Protein AF-A0A2T6VIH4-F1 (afdb_monomer)

Foldseek 3Di:
DAQFLLVLLLCLLLLVLVLLLCLQQVFQPLVLPLVLLVPAPQNQLLLLVVLCVVLVVLVVVLVVCLVPVLVVLCVSQVQDDPVSSVLSSVLSSLLSVLSSLSNLLRSLCSLVVNVVRNVLVVCLVVLLVVLLVVLLVVCVVPDSSVSSVSNSVSNVVSSVVSNVSSVVVCVVVCVVVSNVVSVCQCVDPDPVSNVVSVVSSVVSVVSSVVRRPVRSVVVCPVSVVVSVVSNVQSNDDTSSSVLLVLLVVVLVVLLCVQLVVLLVVCQVVLVVCLVVVVVVSNVVSLVVSLVVLQVSLVVCLVVCLVCLLVVLCVPRPDDNHHSVSSVSSSVSNNVSSVVSSVVSVVSSVVSVVVSVVD

InterPro domains:
  IPR004268 Peptidoglycan biosynthesis protein MurJ [PF03023] (1-357)
  IPR004268 Peptidoglycan biosynthesis protein MurJ [PR01806] (2-21)
  IPR004268 Peptidoglycan biosynthesis protein MurJ [PR01806] (21-37)
  IPR004268 Peptidoglycan biosynthesis protein MurJ [PR01806] (94-118)
  IPR004268 Peptidoglycan biosynthesis protein MurJ [PR01806] (118-139)
  IPR004268 Peptidoglycan biosynthesis protein MurJ [PR01806] (238-264)
  IPR004268 Peptidoglycan biosynthesis protein MurJ [PR01806] (336-355)
  IPR004268 Peptidoglycan biosynthesis protein MurJ [TIGR01695] (1-356)
  IPR004268 Peptidoglycan biosynthesis protein MurJ [cd13123] (1-355)

Secondary structure (DSSP, 8-state):
--SSHHHHHHHHHHHHHHHHHIIIIISHHHHHHHHHHHH-TTHHHHHHHHHHHHHHHHHHHHHHHHH-HHHHHHHH-TTS-HHHHHHHHHHHHHHHHHHHHHHHHHHHHHHHHTTT--HHHHHHHHHHHHHHHHHHHHTTTS-HHHHHHHHHHHHHHHHHHHHHHHHHHHHHTTHHHHHHHHHHTT--S-HHHHHHHHHHHHHHHHHHHHHHHHHHHHHHHHHHHHHHHHHHHTTSSTTHHHHHHHHHHHHHHHIIIIIIHHHHHHHHHHHHHHHTT-HHHHHHHHHHHHHHHHHHHHHHHHHHHHTHHHHHHHHH-STTS-HHHHHHHHHHHHHHHHTHHHHHHHHHHHHHHHHH--

Sequence (358 aa):
LGAGVYSDIFFVAFKLPNLFRRIFAEGSFSQSFLPSFIRSSIKGSFASLVGLIFCGVLFMWCLLVALNPLWLTKLLAYGFDEETLKLCAPIVAINFWYLLLVFITTFLGALLQYKHSFFASAYSASLLNLCMILVLLISKEKTHLEALYYLSYGVLLGGVAQILLHFYPLVKLGLLNLLFKGLLGFKTRNANKKEYRLNRVKRDLKGFFKQFFPSVLGNSSAQIASFLDTTIASFLASGSVSYLYYANRVFQLPLALFAIAISTALFPSIAIAIKNNQQDLILQRLQKAWFFLVGVLLLCSIGGIMLSKEITELLFERGQFSPKDTLITSQVFSLYLLGLLPFGLTKLFSLWLYAKLE

Organism: Helicobacter pylori (NCBI:txid210)

pLDDT: mean 90.12, std 7.62, range [42.38, 97.94]

Radius of gyration: 23.11 Å; Cα contacts (8 Å, |Δi|>4): 403; chains: 1; bounding box: 71×32×63 Å

Nearest PDB structures (foldseek):
  7waw-assembly1_A  TM=8.481E-01  e=3.383E-12  Candidatus Arsenophonus nilaparvatae
  6cc4-assembly1_A  TM=8.733E-01  e=1.127E-11  Escherichia coli
  7wag-assembly1_A  TM=7.952E-01  e=1.101E-10  Escherichia coli K-12
  6nc6-assembly2_B  TM=8.719E-01  e=1.390E-09  Thermosipho africanus TCF52B
  6hfb-assembly3_C  TM=5.334E-01  e=7.145E-02  Pyrococcus furiosus DSM 3638

Solvent-accessible surface area (backbone atoms only — not comparable to full-atom values): 17972 Å² total; per-residue (Å²): 111,48,54,22,66,66,31,28,39,48,53,59,28,45,42,60,32,51,48,50,37,45,44,41,60,76,38,26,44,46,68,28,45,48,65,40,48,71,69,35,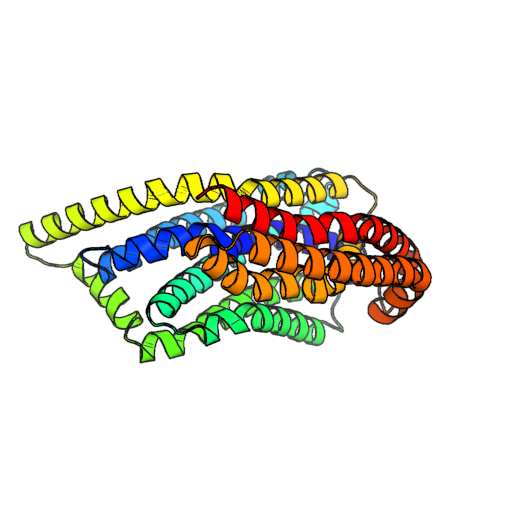94,51,44,26,41,42,52,36,47,53,51,47,52,52,50,50,54,43,47,53,50,36,50,54,33,58,77,49,24,53,68,57,38,46,70,58,36,62,45,50,53,75,68,58,46,63,65,29,13,64,49,30,31,54,26,42,49,30,40,47,33,43,48,52,36,32,53,53,34,43,59,31,47,77,70,75,46,54,67,50,60,69,49,33,64,59,46,27,52,49,32,30,51,54,32,43,64,73,28,66,91,48,55,68,68,54,30,48,51,37,36,39,52,13,45,41,52,10,29,51,51,33,39,56,54,43,45,60,61,32,55,78,68,48,49,50,59,36,33,53,52,17,56,55,56,68,70,53,88,52,61,70,64,34,51,53,50,50,57,51,39,52,50,46,48,54,54,29,50,67,45,28,54,59,37,40,58,71,62,36,57,69,51,52,51,59,48,50,55,48,34,59,35,32,62,47,66,85,21,44,52,29,32,54,49,56,23,51,58,60,58,44,49,62,42,47,66,47,33,48,45,50,41,61,68,44,44,65,62,44,55,53,29,50,78,67,70,36,63,68,61,42,52,54,51,51,50,53,50,47,56,52,48,52,55,52,38,49,50,50,27,53,53,45,44,78,39,17,51,61,54,34,36,76,74,52,56,51,90,64,20,42,76,66,54,28,57,54,22,14,52,52,29,33,58,52,34,69,48,44,46,65,59,32,47,51,51,53,52,50,56,53,51,63,60,68,78,113

Mean predicted aligned error: 6.01 Å

Structure (mmCIF, N/CA/C/O backbone):
data_AF-A0A2T6VIH4-F1
#
_entry.id   AF-A0A2T6VIH4-F1
#
loop_
_atom_site.group_PDB
_atom_site.id
_atom_site.type_symbol
_atom_site.label_atom_id
_atom_site.label_alt_id
_atom_site.label_comp_id
_atom_site.label_asym_id
_atom_site.label_entity_id
_atom_site.label_seq_id
_atom_site.pdbx_PDB_ins_code
_atom_site.Cartn_x
_atom_site.Cartn_y
_atom_site.Cartn_z
_atom_site.occupancy
_atom_site.B_iso_or_equiv
_atom_site.auth_seq_id
_atom_site.auth_comp_id
_atom_site.auth_asym_id
_atom_site.auth_atom_id
_atom_site.pdbx_PDB_model_num
ATOM 1 N N . LEU A 1 1 ? 7.576 -7.083 -18.431 1.00 79.06 1 LEU A N 1
ATOM 2 C CA . LEU A 1 1 ? 7.616 -5.605 -18.345 1.00 79.06 1 LEU A CA 1
ATOM 3 C C . LEU A 1 1 ? 9.042 -5.086 -18.157 1.00 79.06 1 LEU A C 1
ATOM 5 O O . LEU A 1 1 ? 9.342 -4.078 -18.770 1.00 79.06 1 LEU A O 1
ATOM 9 N N . GLY A 1 2 ? 9.921 -5.783 -17.419 1.00 83.81 2 GLY A N 1
ATOM 10 C CA . GLY A 1 2 ? 11.347 -5.425 -17.351 1.00 83.81 2 GLY A CA 1
ATOM 11 C C . GLY A 1 2 ? 11.597 -4.162 -16.527 1.00 83.81 2 GLY A C 1
ATOM 12 O O . GLY A 1 2 ? 10.838 -3.889 -15.591 1.00 83.81 2 GLY A O 1
ATOM 13 N N . ALA A 1 3 ? 12.645 -3.422 -16.882 1.00 83.00 3 ALA A N 1
ATOM 14 C CA . ALA A 1 3 ? 12.898 -2.068 -16.406 1.00 83.00 3 ALA A CA 1
ATOM 15 C C . ALA A 1 3 ? 12.883 -1.105 -17.603 1.00 83.00 3 ALA A C 1
ATOM 17 O O . ALA A 1 3 ? 13.822 -1.042 -18.385 1.00 83.00 3 ALA A O 1
ATOM 18 N N . GLY A 1 4 ? 11.780 -0.383 -17.778 1.00 86.88 4 GLY A N 1
ATOM 19 C CA . GLY A 1 4 ? 11.610 0.567 -18.873 1.00 86.88 4 GLY A CA 1
ATOM 20 C C . GLY A 1 4 ? 10.306 1.349 -18.756 1.00 86.88 4 GLY A C 1
ATOM 21 O O . GLY A 1 4 ? 9.638 1.318 -17.723 1.00 86.88 4 GLY A O 1
ATOM 22 N N . VAL A 1 5 ? 9.909 2.024 -19.837 1.00 89.94 5 VAL A N 1
ATOM 23 C CA . VAL A 1 5 ? 8.761 2.952 -19.848 1.00 89.94 5 VAL A CA 1
ATOM 24 C C . VAL A 1 5 ? 7.477 2.313 -19.297 1.00 89.94 5 VAL A C 1
ATOM 26 O O . VAL A 1 5 ? 6.815 2.894 -18.442 1.00 89.94 5 VAL A O 1
ATOM 29 N N . TYR A 1 6 ? 7.129 1.090 -19.712 1.00 92.81 6 TYR A N 1
ATOM 30 C CA . TYR A 1 6 ? 5.889 0.437 -19.267 1.00 92.81 6 TYR A CA 1
ATOM 31 C C . TYR A 1 6 ? 5.886 0.075 -17.773 1.00 92.81 6 TYR A C 1
ATOM 33 O O . TYR A 1 6 ? 4.846 0.179 -17.120 1.00 92.81 6 TYR A O 1
ATOM 41 N N . SER A 1 7 ? 7.022 -0.356 -17.212 1.00 90.44 7 SER A N 1
ATOM 42 C CA . SER A 1 7 ? 7.119 -0.642 -15.775 1.00 90.44 7 SER A CA 1
ATOM 43 C C . SER A 1 7 ? 7.151 0.644 -14.951 1.00 90.44 7 SER A C 1
ATOM 45 O O . SER A 1 7 ? 6.492 0.700 -13.915 1.00 90.44 7 SER A O 1
ATOM 47 N N . ASP A 1 8 ? 7.812 1.697 -15.440 1.00 89.56 8 ASP A N 1
ATOM 48 C CA . ASP A 1 8 ? 7.775 3.027 -14.823 1.00 89.56 8 ASP A CA 1
ATOM 49 C C . ASP A 1 8 ? 6.340 3.565 -14.761 1.00 89.56 8 ASP A C 1
ATOM 51 O O . ASP A 1 8 ? 5.881 3.962 -13.688 1.00 89.56 8 ASP A O 1
ATOM 55 N N . ILE A 1 9 ? 5.598 3.490 -15.877 1.00 94.06 9 ILE A N 1
ATOM 56 C CA . ILE A 1 9 ? 4.174 3.848 -15.941 1.00 94.06 9 ILE A CA 1
ATOM 57 C C . ILE A 1 9 ? 3.377 3.081 -14.882 1.00 94.06 9 ILE A C 1
ATOM 59 O O . ILE A 1 9 ? 2.611 3.686 -14.129 1.00 94.06 9 ILE A O 1
ATOM 63 N N . PHE A 1 10 ? 3.559 1.759 -14.789 1.00 94.50 10 PHE A N 1
ATOM 64 C CA . PHE A 1 10 ? 2.847 0.959 -13.795 1.00 94.50 10 PHE A CA 1
ATOM 65 C C . PHE A 1 10 ? 3.170 1.397 -12.364 1.00 94.50 10 PHE A C 1
ATOM 67 O O . PHE A 1 10 ? 2.261 1.595 -11.557 1.00 94.50 10 PHE A O 1
ATOM 74 N N . PHE A 1 11 ? 4.453 1.552 -12.031 1.00 89.81 11 PHE A N 1
ATOM 75 C CA . PHE A 1 11 ? 4.871 1.892 -10.673 1.00 89.81 11 PHE A CA 1
ATOM 76 C C . PHE A 1 11 ? 4.403 3.283 -10.256 1.00 89.81 11 PHE A C 1
ATOM 78 O O . PHE A 1 11 ? 3.969 3.448 -9.115 1.00 89.81 11 PHE A O 1
ATOM 85 N N . VAL A 1 12 ? 4.416 4.250 -11.175 1.00 89.75 12 VAL A N 1
ATOM 86 C CA . VAL A 1 12 ? 3.823 5.577 -10.977 1.00 89.75 12 VAL A CA 1
ATOM 87 C C . VAL A 1 12 ? 2.320 5.463 -10.732 1.00 89.75 12 VAL A C 1
ATOM 89 O O . VAL A 1 12 ? 1.821 5.950 -9.716 1.00 89.75 12 VAL A O 1
ATOM 92 N N . ALA A 1 13 ? 1.591 4.779 -11.616 1.00 92.25 13 ALA A N 1
ATOM 93 C CA . ALA A 1 13 ? 0.140 4.662 -11.521 1.00 92.25 13 ALA A CA 1
ATOM 94 C C . ALA A 1 13 ? -0.319 3.924 -10.256 1.00 92.25 13 ALA A C 1
ATOM 96 O O . ALA A 1 13 ? -1.322 4.287 -9.640 1.00 92.25 13 ALA A O 1
ATOM 97 N N . PHE A 1 14 ? 0.435 2.912 -9.826 1.00 90.38 14 PHE A N 1
ATOM 98 C CA . PHE A 1 14 ? 0.133 2.129 -8.634 1.00 90.38 14 PHE A CA 1
ATOM 99 C C . PHE A 1 14 ? 0.614 2.790 -7.330 1.00 90.38 14 PHE A C 1
ATOM 101 O O . PHE A 1 14 ? 0.179 2.408 -6.237 1.00 90.38 14 PHE A O 1
ATOM 108 N N . LYS A 1 15 ? 1.472 3.818 -7.405 1.00 84.50 15 LYS A N 1
ATOM 109 C CA . LYS A 1 15 ? 2.032 4.497 -6.227 1.00 84.50 15 LYS A CA 1
ATOM 110 C C . LYS A 1 15 ? 0.950 5.105 -5.346 1.00 84.50 15 LYS A C 1
ATOM 112 O O . LYS A 1 15 ? 0.951 4.870 -4.138 1.00 84.50 15 LYS A O 1
ATOM 117 N N . LEU A 1 16 ? 0.040 5.878 -5.938 1.00 83.62 16 LEU A N 1
ATOM 118 C CA . LEU A 1 16 ? -0.979 6.605 -5.187 1.00 83.62 16 LEU A CA 1
ATOM 119 C C . LEU A 1 16 ? -1.981 5.649 -4.509 1.00 83.62 16 LEU A C 1
ATOM 121 O O . LEU A 1 16 ? -2.142 5.752 -3.291 1.00 83.62 16 LEU A O 1
ATOM 125 N N . PRO A 1 17 ? -2.568 4.650 -5.199 1.00 84.12 17 PRO A N 1
ATOM 126 C CA . PRO A 1 17 ? -3.397 3.647 -4.532 1.00 84.12 17 PRO A CA 1
ATOM 127 C C . PRO A 1 17 ? -2.661 2.905 -3.405 1.00 84.12 17 PRO A C 1
ATOM 129 O O . PRO A 1 17 ? -3.233 2.657 -2.343 1.00 84.12 17 PRO A O 1
ATOM 132 N N . ASN A 1 18 ? -1.373 2.592 -3.585 1.00 84.38 18 ASN A N 1
ATOM 133 C CA . ASN A 1 18 ? -0.579 1.932 -2.549 1.00 84.38 18 ASN A CA 1
ATOM 134 C C . ASN A 1 18 ? -0.263 2.857 -1.355 1.00 84.38 18 ASN A C 1
ATOM 136 O O . ASN A 1 18 ? -0.238 2.402 -0.213 1.00 84.38 18 ASN A O 1
ATOM 140 N N . LEU A 1 19 ? -0.073 4.158 -1.583 1.00 83.12 19 LEU A N 1
ATOM 141 C CA . LEU A 1 19 ? 0.053 5.156 -0.519 1.00 83.12 19 LEU A CA 1
ATOM 142 C C . LEU A 1 19 ? -1.225 5.208 0.325 1.00 83.12 19 LEU A C 1
ATOM 144 O O . LEU A 1 19 ? -1.163 5.099 1.551 1.00 83.12 19 LEU A O 1
ATOM 148 N N . PHE A 1 20 ? -2.389 5.280 -0.322 1.00 81.69 20 PHE A N 1
ATOM 149 C CA . PHE A 1 20 ? -3.677 5.257 0.369 1.00 81.69 20 PHE A CA 1
ATOM 150 C C . PHE A 1 20 ? -3.916 3.940 1.108 1.00 81.69 20 PHE A C 1
ATOM 152 O O . PHE A 1 20 ? -4.385 3.969 2.244 1.00 81.69 20 PHE A O 1
ATOM 159 N N . ARG A 1 21 ? -3.522 2.796 0.529 1.00 83.44 21 ARG A N 1
ATOM 160 C CA . ARG A 1 21 ? -3.521 1.506 1.234 1.00 83.44 21 ARG A CA 1
ATOM 161 C C . ARG A 1 21 ? -2.756 1.602 2.548 1.00 83.44 21 ARG A C 1
ATOM 163 O O . ARG A 1 21 ? -3.265 1.142 3.558 1.00 83.44 21 ARG A O 1
ATOM 170 N N . ARG A 1 22 ? -1.565 2.203 2.568 1.00 79.50 22 ARG A N 1
ATOM 171 C CA . ARG A 1 22 ? -0.775 2.338 3.804 1.00 79.50 22 ARG A CA 1
ATOM 172 C C . ARG A 1 22 ? -1.442 3.280 4.811 1.00 79.50 22 ARG A C 1
ATOM 174 O O . ARG A 1 22 ? -1.499 2.953 5.989 1.00 79.50 22 ARG A O 1
ATOM 181 N N . ILE A 1 23 ? -2.008 4.404 4.362 1.00 79.50 23 ILE A N 1
ATOM 182 C CA . ILE A 1 23 ? -2.720 5.350 5.244 1.00 79.50 23 ILE A CA 1
ATOM 183 C C . ILE A 1 23 ? -3.968 4.707 5.870 1.00 79.50 23 ILE A C 1
ATOM 185 O O . ILE A 1 23 ? -4.187 4.829 7.077 1.00 79.50 23 ILE A O 1
ATOM 189 N N . PHE A 1 24 ? -4.785 4.018 5.070 1.00 79.56 24 PHE A N 1
ATOM 190 C CA . PHE A 1 24 ? -6.012 3.382 5.542 1.00 79.56 24 PHE A CA 1
ATOM 191 C C . PHE A 1 24 ? -5.726 2.075 6.297 1.00 79.56 24 PHE A C 1
ATOM 193 O O . PHE A 1 24 ? -6.127 1.947 7.453 1.00 79.56 24 PHE A O 1
ATOM 200 N N . ALA A 1 25 ? -5.053 1.111 5.663 1.00 67.75 25 ALA A N 1
ATOM 201 C CA . ALA A 1 25 ? -4.904 -0.255 6.172 1.00 67.75 25 ALA A CA 1
ATOM 202 C C . ALA A 1 25 ? -3.923 -0.360 7.341 1.00 67.75 25 ALA A C 1
ATOM 204 O O . ALA A 1 25 ? -4.219 -1.022 8.334 1.00 67.75 25 ALA A O 1
ATOM 205 N N . GLU A 1 26 ? -2.762 0.288 7.221 1.00 64.44 26 GLU A N 1
ATOM 206 C CA . GLU A 1 26 ? -1.658 0.169 8.183 1.00 64.44 26 GLU A CA 1
ATOM 207 C C . GLU A 1 26 ? -1.682 1.286 9.248 1.00 64.44 26 GLU A C 1
ATOM 209 O O . GLU A 1 26 ? -1.005 1.167 10.266 1.00 64.44 26 GLU A O 1
ATOM 214 N N . GLY A 1 27 ? -2.462 2.357 9.047 1.00 69.44 27 GLY A N 1
ATOM 215 C CA . GLY A 1 27 ? -2.363 3.586 9.839 1.00 69.44 27 GLY A CA 1
ATOM 216 C C . GLY A 1 27 ? -3.670 4.101 10.450 1.00 69.44 27 GLY A C 1
ATOM 217 O O . GLY A 1 27 ? -4.350 3.444 11.244 1.00 69.44 27 GLY A O 1
ATOM 218 N N . SER A 1 28 ? -3.977 5.353 10.116 1.00 77.12 28 SER A N 1
ATOM 219 C CA . SER A 1 28 ? -4.852 6.266 10.858 1.00 77.12 28 SER A CA 1
ATOM 220 C C . SER A 1 28 ? -6.316 5.855 10.920 1.00 77.12 28 SER A C 1
ATOM 222 O O . SER A 1 28 ? -7.013 6.190 11.885 1.00 77.12 28 SER A O 1
ATOM 224 N N . PHE A 1 29 ? -6.803 5.141 9.898 1.00 89.12 29 PHE A N 1
ATOM 225 C CA . PHE A 1 29 ? -8.205 4.742 9.844 1.00 89.12 29 PHE A CA 1
ATOM 226 C C . PHE A 1 29 ? -8.528 3.720 10.923 1.00 89.12 29 PHE A C 1
ATOM 228 O O . PHE A 1 29 ? -9.371 4.003 11.765 1.00 89.12 29 PHE A O 1
ATOM 235 N N . SER A 1 30 ? -7.837 2.578 10.956 1.00 82.62 30 SER A N 1
ATOM 236 C CA . SER A 1 30 ? -8.083 1.529 11.955 1.00 82.62 30 SER A CA 1
ATOM 237 C C . SER A 1 30 ? -7.897 2.049 13.386 1.00 82.62 30 SER A C 1
ATOM 239 O O . SER A 1 30 ? -8.739 1.786 14.248 1.00 82.62 30 SER A O 1
ATOM 241 N N . GLN A 1 31 ? -6.865 2.872 13.618 1.00 82.06 31 GLN A N 1
ATOM 242 C CA . GLN A 1 31 ? -6.577 3.486 14.922 1.00 82.06 31 GLN A CA 1
ATOM 243 C C . GLN A 1 31 ? -7.678 4.441 15.405 1.00 82.06 31 GLN A C 1
ATOM 245 O O . GLN A 1 31 ? -7.963 4.490 16.598 1.00 82.06 31 GLN A O 1
ATOM 250 N N . SER A 1 32 ? -8.324 5.183 14.501 1.00 88.31 32 SER A N 1
ATOM 251 C CA . SER A 1 32 ? -9.390 6.135 14.862 1.00 88.31 32 SER A CA 1
ATOM 252 C C . SER A 1 32 ? -10.780 5.491 14.844 1.00 88.31 32 SER A C 1
ATOM 254 O O . SER A 1 32 ? -11.652 5.808 15.661 1.00 88.31 32 SER A O 1
ATOM 256 N N . PHE A 1 33 ? -11.000 4.567 13.907 1.00 93.25 33 PHE A N 1
ATOM 257 C CA . PHE A 1 33 ? -12.274 3.901 13.678 1.00 93.25 33 PHE A CA 1
ATOM 258 C C . PHE A 1 33 ? -12.594 2.918 14.795 1.00 93.25 33 PHE A C 1
ATOM 260 O O . PHE A 1 33 ? -13.686 2.996 15.348 1.00 93.25 33 PHE A O 1
ATOM 267 N N . LEU A 1 34 ? -11.667 2.028 15.167 1.00 90.75 34 LEU A N 1
ATOM 268 C CA . LEU A 1 34 ? -11.955 0.956 16.121 1.00 90.75 34 LEU A CA 1
ATOM 269 C C . LEU A 1 34 ? -12.377 1.492 17.509 1.00 90.75 34 LEU A C 1
ATOM 271 O O . LEU A 1 34 ? -13.444 1.090 17.985 1.00 90.75 34 LEU A O 1
ATOM 275 N N . PRO A 1 35 ? -11.675 2.462 18.137 1.00 89.62 35 PRO A N 1
ATOM 276 C CA . PRO A 1 35 ? -12.119 3.051 19.405 1.00 89.62 35 PRO A CA 1
ATOM 277 C C . PRO A 1 35 ? -13.448 3.809 19.294 1.00 89.62 35 PRO A C 1
ATOM 279 O O . PRO A 1 35 ? -14.242 3.826 20.238 1.00 89.62 35 PRO A O 1
ATOM 282 N N . SER A 1 36 ? -13.709 4.455 18.154 1.00 92.88 36 SER A N 1
ATOM 283 C CA . SER A 1 36 ? -14.971 5.164 17.900 1.00 92.88 36 SER A CA 1
ATOM 284 C C . SER A 1 36 ? -16.133 4.191 17.693 1.00 92.88 36 SER A C 1
ATOM 286 O O . SER A 1 36 ? -17.215 4.391 18.236 1.00 92.88 36 SER A O 1
ATOM 288 N N . PHE A 1 37 ? -15.893 3.089 16.984 1.00 94.81 37 PHE A N 1
ATOM 289 C CA . PHE A 1 37 ? -16.854 2.017 16.757 1.00 94.81 37 PHE A CA 1
ATOM 290 C C . PHE A 1 37 ? -17.210 1.288 18.056 1.00 94.81 37 PHE A C 1
ATOM 292 O O . PHE A 1 37 ? -18.386 1.039 18.317 1.00 94.81 37 PHE A O 1
ATOM 299 N N . ILE A 1 38 ? -16.221 0.998 18.910 1.00 92.62 38 ILE A N 1
ATOM 300 C CA . ILE A 1 38 ? -16.440 0.364 20.220 1.00 92.62 38 ILE A CA 1
ATOM 301 C C . ILE A 1 38 ? -17.319 1.244 21.116 1.00 92.62 38 ILE A C 1
ATOM 303 O O . ILE A 1 38 ? -18.265 0.729 21.715 1.00 92.62 38 ILE A O 1
ATOM 307 N N . ARG A 1 39 ? -17.031 2.554 21.175 1.00 91.50 39 ARG A N 1
ATOM 308 C CA . ARG A 1 39 ? -17.766 3.538 21.990 1.00 91.50 39 ARG A CA 1
ATOM 309 C C . ARG A 1 39 ? -19.097 3.979 21.379 1.00 91.50 39 ARG A C 1
ATOM 311 O O . ARG A 1 39 ? -19.899 4.597 22.078 1.00 91.50 39 ARG A O 1
ATOM 318 N N . SER A 1 40 ? -19.333 3.703 20.095 1.00 92.69 40 SER A N 1
ATOM 319 C CA . SER A 1 40 ? -20.531 4.187 19.415 1.00 92.69 40 SER A CA 1
ATOM 320 C C . SER A 1 40 ? -21.795 3.622 20.048 1.00 92.69 40 SER A C 1
ATOM 322 O O . SER A 1 40 ? -21.946 2.417 20.266 1.00 92.69 40 SER A O 1
ATOM 324 N N . SER A 1 41 ? -22.745 4.523 20.274 1.00 85.00 41 SER A N 1
ATOM 325 C CA . SER A 1 41 ? -24.043 4.191 20.858 1.00 85.00 41 SER A CA 1
ATOM 326 C C . SER A 1 41 ? -24.923 3.349 19.928 1.00 85.00 41 SER A C 1
ATOM 328 O O . SER A 1 41 ? -25.765 2.587 20.396 1.00 85.00 41 SER A O 1
ATOM 330 N N . ILE A 1 42 ? -24.728 3.463 18.609 1.00 91.38 42 ILE A N 1
ATOM 331 C CA . ILE A 1 42 ? -25.481 2.725 17.587 1.00 91.38 42 ILE A CA 1
ATOM 332 C C . ILE A 1 42 ? -24.487 2.204 16.544 1.00 91.38 42 ILE A C 1
ATOM 334 O O . ILE A 1 42 ? -24.420 2.696 15.417 1.00 91.38 42 ILE A O 1
ATOM 338 N N . LYS A 1 43 ? -23.718 1.182 16.939 1.00 93.12 43 LYS A N 1
ATOM 339 C CA . LYS A 1 43 ? -22.593 0.616 16.172 1.00 93.12 43 LYS A CA 1
ATOM 340 C C . LYS A 1 43 ? -22.898 0.387 14.694 1.00 93.12 43 LYS A C 1
ATOM 342 O O . LYS A 1 43 ? -22.136 0.832 13.844 1.00 93.12 43 LYS A O 1
ATOM 347 N N . GLY A 1 44 ? -24.026 -0.261 14.389 1.00 92.75 44 GLY A N 1
ATOM 348 C CA . GLY A 1 44 ? -24.436 -0.536 13.009 1.00 92.75 44 GLY A CA 1
ATOM 349 C C . GLY A 1 44 ? -24.620 0.733 12.185 1.00 92.75 44 GLY A C 1
ATOM 350 O O . GLY A 1 44 ? -24.033 0.862 11.120 1.00 92.75 44 GLY A O 1
ATOM 351 N N . SER A 1 45 ? -25.396 1.698 12.683 1.00 93.25 45 SER A N 1
ATOM 352 C CA . SER A 1 45 ? -25.655 2.947 11.958 1.00 93.25 45 SER A CA 1
ATOM 353 C C . SER A 1 45 ? -24.403 3.812 11.823 1.00 93.25 45 SER A C 1
ATOM 355 O O . SER A 1 45 ? -24.202 4.406 10.769 1.00 93.25 45 SER A O 1
ATOM 357 N N . PHE A 1 46 ? -23.549 3.854 12.850 1.00 95.31 46 PHE A N 1
ATOM 358 C CA . PHE A 1 46 ? -22.261 4.542 12.781 1.00 95.31 46 PHE A CA 1
ATOM 359 C C . PHE A 1 46 ? -21.339 3.914 11.732 1.00 95.31 46 PHE A C 1
ATOM 361 O O . PHE A 1 46 ? -20.903 4.615 10.824 1.00 95.31 46 PHE A O 1
ATOM 368 N N . ALA A 1 47 ? -21.090 2.601 11.801 1.00 96.12 47 ALA A N 1
ATOM 369 C CA . ALA A 1 47 ? -20.206 1.922 10.856 1.00 96.12 47 ALA A CA 1
ATOM 370 C C . ALA A 1 47 ? -20.715 2.027 9.417 1.00 96.12 47 ALA A C 1
ATOM 372 O O . ALA A 1 47 ? -19.938 2.360 8.527 1.00 96.12 47 ALA A O 1
ATOM 373 N N . SER A 1 48 ? -22.014 1.818 9.189 1.00 95.06 48 SER A N 1
ATOM 374 C CA . SER A 1 48 ? -22.593 1.945 7.851 1.00 95.06 48 SER A CA 1
ATOM 375 C C . SER A 1 48 ? -22.479 3.363 7.301 1.00 95.06 48 SER A C 1
ATOM 377 O O . SER A 1 48 ? -22.199 3.526 6.120 1.00 95.06 48 SER A O 1
ATOM 379 N N . LEU A 1 49 ? -22.662 4.393 8.134 1.00 94.38 49 LEU A N 1
ATOM 380 C CA . LEU A 1 49 ? -22.554 5.778 7.683 1.00 94.38 49 LEU A CA 1
ATOM 381 C C . LEU A 1 49 ? -21.099 6.184 7.420 1.00 94.38 49 LEU A C 1
ATOM 383 O O . LEU A 1 49 ? -20.844 6.843 6.420 1.00 94.38 49 LEU A O 1
ATOM 387 N N . VAL A 1 50 ? -20.142 5.744 8.249 1.00 95.31 50 VAL A N 1
ATOM 388 C CA . VAL A 1 50 ? -18.704 5.903 7.959 1.00 95.31 50 VAL A CA 1
ATOM 389 C C . VAL A 1 50 ? -18.364 5.234 6.629 1.00 95.31 50 VAL A C 1
ATOM 391 O O . VAL A 1 50 ? -17.804 5.885 5.751 1.00 95.31 50 VAL A O 1
ATOM 394 N N . GLY A 1 51 ? -18.756 3.968 6.452 1.00 95.38 51 GLY A N 1
ATOM 395 C CA . GLY A 1 51 ? -18.535 3.226 5.213 1.00 95.38 51 GLY A CA 1
ATOM 396 C C . GLY A 1 51 ? -19.124 3.943 3.997 1.00 95.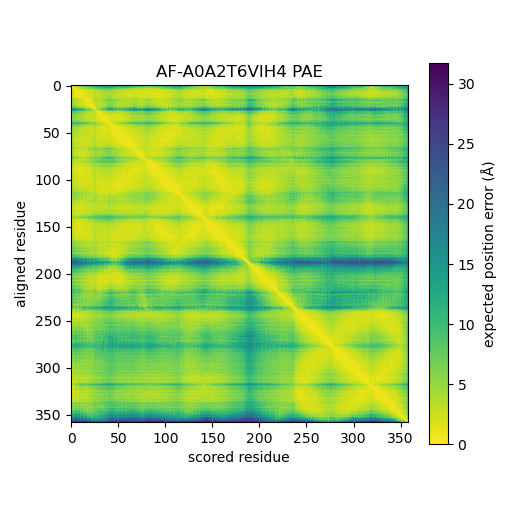38 51 GLY A C 1
ATOM 397 O O . GLY A 1 51 ? -18.421 4.142 3.015 1.00 95.38 51 GLY A O 1
ATOM 398 N N . LEU A 1 52 ? -20.374 4.411 4.078 1.00 95.50 52 LEU A N 1
ATOM 399 C CA . LEU A 1 52 ? -21.026 5.157 2.997 1.00 95.50 52 LEU A CA 1
ATOM 400 C C . LEU A 1 52 ? -20.349 6.493 2.686 1.00 95.50 52 LEU A C 1
ATOM 402 O O . LEU A 1 52 ? -20.196 6.816 1.513 1.00 95.50 52 LEU A O 1
ATOM 406 N N . ILE A 1 53 ? -19.956 7.269 3.701 1.00 95.50 53 ILE A N 1
ATOM 407 C CA . ILE A 1 53 ? -19.298 8.567 3.494 1.00 95.50 53 ILE A CA 1
ATOM 408 C C . ILE A 1 53 ? -17.979 8.364 2.751 1.00 95.50 53 ILE A C 1
ATOM 410 O O . ILE A 1 53 ? -17.760 8.995 1.722 1.00 95.50 53 ILE A O 1
ATOM 414 N N . PHE A 1 54 ? -17.116 7.469 3.237 1.00 95.00 54 PHE A N 1
ATOM 415 C CA . PHE A 1 54 ? -15.829 7.226 2.588 1.00 95.00 54 PHE A CA 1
ATOM 416 C C . PHE A 1 54 ? -15.999 6.575 1.219 1.00 95.00 54 PHE A C 1
ATOM 418 O O . PHE A 1 54 ? -15.418 7.072 0.264 1.00 95.00 54 PHE A O 1
ATOM 425 N N . CYS A 1 55 ? -16.826 5.534 1.078 1.00 96.44 55 CYS A N 1
ATOM 426 C CA . CYS A 1 55 ? -17.079 4.938 -0.234 1.00 96.44 55 CYS A CA 1
ATOM 427 C C . CYS A 1 55 ? -17.649 5.965 -1.216 1.00 96.44 55 CYS A C 1
ATOM 429 O O . CYS A 1 55 ? -17.214 5.995 -2.357 1.00 96.44 55 CYS A O 1
ATOM 431 N N . GLY A 1 56 ? -18.571 6.830 -0.782 1.00 97.44 56 GLY A N 1
ATOM 432 C CA . GLY A 1 56 ? -19.143 7.885 -1.615 1.00 97.44 56 GLY A CA 1
ATOM 433 C C . GLY A 1 56 ? -18.103 8.915 -2.051 1.00 97.44 56 GLY A C 1
ATOM 434 O O . GLY A 1 56 ? -17.982 9.191 -3.240 1.00 97.44 56 GLY A O 1
ATOM 435 N N . VAL A 1 57 ? -17.305 9.439 -1.115 1.00 95.62 57 VAL A N 1
ATOM 436 C CA . VAL A 1 57 ? -16.225 10.392 -1.423 1.00 95.62 57 VAL A CA 1
ATOM 437 C C . VAL A 1 57 ? -15.194 9.762 -2.357 1.00 95.62 57 VAL A C 1
ATOM 439 O O . VAL A 1 57 ? -14.851 10.360 -3.372 1.00 95.62 57 VAL A O 1
ATOM 442 N N . LEU A 1 58 ? -14.732 8.546 -2.058 1.00 95.38 58 LEU A N 1
ATOM 443 C CA . LEU A 1 58 ? -13.732 7.851 -2.866 1.00 95.38 58 LEU A CA 1
ATOM 444 C C . LEU A 1 58 ? -14.268 7.476 -4.245 1.00 95.38 58 LEU A C 1
ATOM 446 O O . LEU A 1 58 ? -13.545 7.623 -5.222 1.00 95.38 58 LEU A O 1
ATOM 450 N N . PHE A 1 59 ? -15.527 7.048 -4.347 1.00 97.19 59 PHE A N 1
ATOM 451 C CA . PHE A 1 59 ? -16.180 6.770 -5.623 1.00 97.19 59 PHE A CA 1
ATOM 452 C C . PHE A 1 59 ? -16.286 8.032 -6.483 1.00 97.19 59 PHE A C 1
ATOM 454 O O . PHE A 1 59 ? -15.912 8.003 -7.652 1.00 97.19 59 PHE A O 1
ATOM 461 N N . MET A 1 60 ? -16.718 9.158 -5.900 1.00 97.06 60 MET A N 1
ATOM 462 C CA . MET A 1 60 ? -16.748 10.447 -6.601 1.00 97.06 60 MET A CA 1
ATOM 463 C C . ME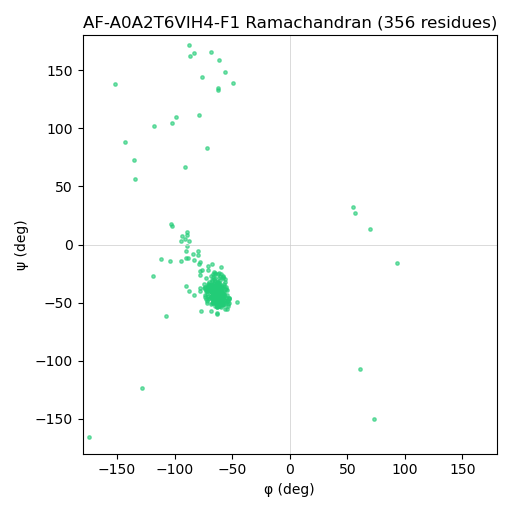T A 1 60 ? -15.354 10.854 -7.076 1.00 97.06 60 MET A C 1
ATOM 465 O O . MET A 1 60 ? -15.195 11.321 -8.199 1.00 97.06 60 MET A O 1
ATOM 469 N N . TRP A 1 61 ? -14.329 10.628 -6.257 1.00 94.44 61 TRP A N 1
ATOM 470 C CA . TRP A 1 61 ? -12.947 10.905 -6.636 1.00 94.44 61 TRP A CA 1
ATOM 471 C C . TRP A 1 61 ? -12.447 9.983 -7.753 1.00 94.44 61 TRP A C 1
ATOM 473 O O . TRP A 1 61 ? -11.815 10.458 -8.691 1.00 94.44 61 TRP A O 1
ATOM 483 N N . CYS A 1 62 ? -12.792 8.692 -7.711 1.00 95.06 62 CYS A N 1
ATOM 484 C CA . CYS A 1 62 ? -12.504 7.754 -8.797 1.00 95.06 62 CYS A CA 1
ATOM 485 C C . CYS A 1 62 ? -13.173 8.192 -10.100 1.00 95.06 62 CYS A C 1
ATOM 487 O O . CYS A 1 62 ? -12.533 8.156 -11.146 1.00 95.06 62 CYS A O 1
ATOM 489 N N . LEU A 1 63 ? -14.421 8.664 -10.041 1.00 96.31 63 LEU A N 1
ATOM 490 C CA . LEU A 1 63 ? -15.131 9.169 -11.211 1.00 96.31 63 LEU A CA 1
ATOM 491 C C . LEU A 1 63 ? -14.463 10.428 -11.780 1.00 96.31 63 LEU A C 1
ATOM 493 O O . LEU A 1 63 ? -14.243 10.508 -12.984 1.00 96.31 63 LEU A O 1
ATOM 497 N N . LEU A 1 64 ? -14.082 11.383 -10.925 1.00 95.50 64 LEU A N 1
ATOM 498 C CA . LEU A 1 64 ? -13.374 12.598 -11.346 1.00 95.50 64 LEU A CA 1
ATOM 499 C C . LEU A 1 64 ? -12.048 12.280 -12.052 1.00 95.50 64 LEU A C 1
ATOM 501 O O . LEU A 1 64 ? -11.737 12.879 -13.080 1.00 95.50 64 LEU A O 1
ATOM 505 N N . VAL A 1 65 ? -11.284 11.318 -11.531 1.00 94.88 65 VAL A N 1
ATOM 506 C CA . VAL A 1 65 ? -10.031 10.868 -12.153 1.00 94.88 65 VAL A CA 1
ATOM 507 C C . VAL A 1 65 ? -10.293 10.080 -13.435 1.00 94.88 65 VAL A C 1
ATOM 509 O O . VAL A 1 65 ? -9.560 10.248 -14.400 1.00 94.88 65 VAL A O 1
ATOM 512 N N . ALA A 1 66 ? -11.343 9.262 -13.491 1.00 94.69 66 ALA A N 1
ATOM 513 C CA . ALA A 1 66 ? -11.693 8.513 -14.695 1.00 94.69 66 ALA A CA 1
ATOM 514 C C . ALA A 1 66 ? -12.120 9.427 -15.859 1.00 94.69 66 ALA A C 1
ATOM 516 O O . ALA A 1 66 ? -11.801 9.130 -17.006 1.00 94.69 66 ALA A O 1
ATOM 517 N N . LEU A 1 67 ? -12.804 10.541 -15.570 1.00 95.06 67 LEU A N 1
ATOM 518 C CA . LEU A 1 67 ? -13.232 11.517 -16.581 1.00 95.06 67 LEU A CA 1
ATOM 519 C C . LEU A 1 67 ? -12.064 12.324 -17.155 1.00 95.06 67 LEU A C 1
ATOM 521 O O . LEU A 1 67 ? -12.056 12.650 -18.339 1.00 95.06 67 LEU A O 1
ATOM 525 N N . ASN A 1 68 ? -11.083 12.663 -16.321 1.00 94.12 68 ASN A N 1
ATOM 526 C CA . ASN A 1 68 ? -9.882 13.361 -16.753 1.00 94.12 68 ASN A CA 1
ATOM 527 C C . ASN A 1 68 ? -8.678 12.825 -15.970 1.00 94.12 68 ASN A C 1
ATOM 529 O O . ASN A 1 68 ? -8.337 13.371 -14.927 1.00 94.12 68 ASN A O 1
ATOM 533 N N . PRO A 1 69 ? -8.008 11.763 -16.434 1.00 93.81 69 PRO A N 1
ATOM 534 C CA . PRO A 1 69 ? -6.867 11.224 -15.700 1.00 93.81 69 PRO A CA 1
ATOM 535 C C . PRO A 1 69 ? -5.583 12.032 -15.894 1.00 93.81 69 PRO A C 1
ATOM 537 O O . PRO A 1 69 ? -4.637 11.889 -15.116 1.00 93.81 69 PRO A O 1
ATOM 540 N N . LEU A 1 70 ? -5.526 12.890 -16.917 1.00 92.88 70 LEU A N 1
ATOM 541 C CA . LEU A 1 70 ? -4.297 13.569 -17.316 1.00 92.88 70 LEU A CA 1
ATOM 542 C C . LEU A 1 70 ? -3.805 14.559 -16.253 1.00 92.88 70 LEU A C 1
ATOM 544 O O . LEU A 1 70 ? -2.605 14.611 -15.998 1.00 92.88 70 LEU A O 1
ATOM 548 N N . TRP A 1 71 ? -4.702 15.315 -15.606 1.00 92.06 71 TRP A N 1
ATOM 549 C CA . TRP A 1 71 ? -4.298 16.277 -14.567 1.00 92.06 71 TRP A CA 1
ATOM 550 C C . TRP A 1 71 ? -3.626 15.576 -13.382 1.00 92.06 71 TRP A C 1
ATOM 552 O O . TRP A 1 71 ? -2.580 16.023 -12.916 1.00 92.06 71 TRP A O 1
ATOM 562 N N . LEU A 1 72 ? -4.188 14.446 -12.937 1.00 90.81 72 LEU A N 1
ATOM 563 C CA . LEU A 1 72 ? -3.613 13.672 -11.845 1.00 90.81 72 LEU A CA 1
ATOM 564 C C . LEU A 1 72 ? -2.294 13.039 -12.285 1.00 90.81 72 LEU A C 1
ATOM 566 O O . LEU A 1 72 ? -1.317 13.090 -11.551 1.00 90.81 72 LEU A O 1
ATOM 570 N N . THR A 1 73 ? -2.241 12.496 -13.499 1.00 91.62 73 THR A N 1
ATOM 571 C CA . THR A 1 73 ? -1.026 11.879 -14.051 1.00 91.62 73 THR A CA 1
ATOM 572 C C . THR A 1 73 ? 0.129 12.877 -14.124 1.00 91.62 73 THR A C 1
ATOM 574 O O . THR A 1 73 ? 1.227 12.553 -13.684 1.00 91.62 73 THR A O 1
ATOM 577 N N . LYS A 1 74 ? -0.126 14.115 -14.569 1.00 90.19 74 LYS A N 1
ATOM 578 C CA . LYS A 1 74 ? 0.862 15.209 -14.562 1.00 90.19 74 LYS A CA 1
ATOM 579 C C . LYS A 1 74 ? 1.351 15.555 -13.156 1.00 90.19 74 LYS A C 1
ATOM 581 O O . LYS A 1 74 ? 2.511 15.904 -12.985 1.00 90.19 74 LYS A O 1
ATOM 586 N N . LEU A 1 75 ? 0.485 15.450 -12.149 1.00 87.44 75 LEU A N 1
ATOM 587 C CA . LEU A 1 75 ? 0.865 15.672 -10.754 1.00 87.44 75 LEU A CA 1
ATOM 588 C C . LEU A 1 75 ? 1.697 14.509 -10.186 1.00 87.44 75 LEU A C 1
ATOM 590 O O . LEU A 1 75 ? 2.614 14.739 -9.403 1.00 87.44 75 LEU A O 1
ATOM 594 N N . LEU A 1 76 ? 1.399 13.267 -10.580 1.00 84.69 76 LEU A N 1
ATOM 595 C CA . LEU A 1 76 ? 2.149 12.080 -10.155 1.00 84.69 76 LEU A CA 1
ATOM 596 C C . LEU A 1 76 ? 3.531 11.989 -10.819 1.00 84.69 76 LEU A C 1
ATOM 598 O O . LEU A 1 76 ? 4.500 11.595 -10.173 1.00 84.69 76 LEU A O 1
ATOM 602 N N . ALA A 1 77 ? 3.602 12.328 -12.105 1.00 83.81 77 ALA A N 1
ATOM 603 C CA . ALA A 1 77 ? 4.740 12.077 -12.981 1.00 83.81 77 ALA A CA 1
ATOM 604 C C . ALA A 1 77 ? 5.079 13.318 -13.804 1.00 83.81 77 ALA A C 1
ATOM 606 O O . ALA A 1 77 ? 5.080 13.289 -15.033 1.00 83.81 77 ALA A O 1
ATOM 607 N N . TYR A 1 78 ? 5.332 14.428 -13.114 1.00 81.44 78 TYR A N 1
ATOM 608 C CA . TYR A 1 78 ? 5.606 15.710 -13.762 1.00 81.44 78 TYR A CA 1
ATOM 609 C C . TYR A 1 78 ? 6.816 15.655 -14.711 1.00 81.44 78 TYR A C 1
ATOM 611 O O . TYR A 1 78 ? 6.854 16.401 -15.682 1.00 81.44 78 TYR A O 1
ATOM 619 N N . GLY A 1 79 ? 7.785 14.769 -14.451 1.00 82.94 79 GLY A N 1
ATOM 620 C CA . GLY A 1 79 ? 8.977 14.604 -15.284 1.00 82.94 79 GLY A CA 1
ATOM 621 C C . GLY A 1 79 ? 8.786 13.780 -16.565 1.00 82.94 79 GLY A C 1
ATOM 622 O O . GLY A 1 79 ? 9.722 13.697 -17.354 1.00 82.94 79 GLY A O 1
ATOM 623 N N . PHE A 1 80 ? 7.615 13.174 -16.796 1.00 89.25 80 PHE A N 1
ATOM 624 C CA . PHE A 1 80 ? 7.358 12.401 -18.018 1.00 89.25 80 PHE A CA 1
ATOM 625 C C . PHE A 1 80 ? 7.097 13.309 -19.227 1.00 89.25 80 PHE A C 1
ATOM 627 O O . PHE A 1 80 ? 6.441 14.345 -19.115 1.00 89.25 80 PHE A O 1
ATOM 634 N N . ASP A 1 81 ? 7.560 12.880 -20.401 1.00 90.31 81 ASP A N 1
ATOM 635 C CA . ASP A 1 81 ? 7.246 13.514 -21.681 1.00 90.31 81 ASP A CA 1
ATOM 636 C C . ASP A 1 81 ? 5.761 13.335 -22.060 1.00 90.31 81 ASP A C 1
ATOM 638 O O . ASP A 1 81 ? 5.030 12.519 -21.485 1.00 90.31 81 ASP A O 1
ATOM 642 N N . GLU A 1 82 ? 5.285 14.110 -23.040 1.00 91.44 82 GLU A N 1
ATOM 643 C CA . GLU A 1 82 ? 3.865 14.114 -23.410 1.00 91.44 82 GLU A CA 1
ATOM 644 C C . GLU A 1 82 ? 3.345 12.762 -23.915 1.00 91.44 82 GLU A C 1
ATOM 646 O O . GLU A 1 82 ? 2.176 12.439 -23.677 1.00 91.44 82 GLU A O 1
ATOM 651 N N . GLU A 1 83 ? 4.168 11.969 -24.606 1.00 91.25 83 GLU A N 1
ATOM 652 C CA . GLU A 1 83 ? 3.752 10.664 -25.126 1.00 91.25 83 GLU A CA 1
ATOM 653 C C . GLU A 1 83 ? 3.613 9.659 -23.984 1.00 91.25 83 GLU A C 1
ATOM 655 O O . GLU A 1 83 ? 2.570 9.008 -23.844 1.00 91.25 83 GLU A O 1
ATOM 660 N N . THR A 1 84 ? 4.604 9.608 -23.091 1.00 91.62 84 THR A N 1
ATOM 661 C CA . THR A 1 84 ? 4.555 8.758 -21.896 1.00 91.62 84 THR A CA 1
ATOM 662 C C . THR A 1 84 ? 3.393 9.142 -20.978 1.00 91.62 84 THR A C 1
ATOM 664 O O . THR A 1 84 ? 2.704 8.263 -20.452 1.00 91.62 84 THR A O 1
ATOM 667 N N . LEU A 1 85 ? 3.094 10.437 -20.817 1.00 93.56 85 LEU A N 1
ATOM 668 C CA . LEU A 1 85 ? 1.932 10.899 -20.048 1.00 93.56 85 LEU A CA 1
ATOM 669 C C . LEU A 1 85 ? 0.606 10.405 -20.640 1.00 93.56 85 LEU A C 1
ATOM 671 O O . LEU A 1 85 ? -0.272 9.975 -19.886 1.00 93.56 85 LEU A O 1
ATOM 675 N N . LYS A 1 86 ? 0.455 10.428 -21.971 1.00 93.56 86 LYS A N 1
ATOM 676 C CA . LYS A 1 86 ? -0.747 9.919 -22.657 1.00 93.56 86 LYS A CA 1
ATOM 677 C C . LYS A 1 86 ? -0.918 8.412 -22.463 1.00 93.56 86 LYS A C 1
ATOM 679 O O . LYS A 1 86 ? -2.045 7.961 -22.267 1.00 93.56 86 LYS A O 1
ATOM 684 N N . LEU A 1 87 ? 0.177 7.649 -22.454 1.00 94.19 87 LEU A N 1
ATOM 685 C CA . LEU A 1 87 ? 0.158 6.212 -22.151 1.00 94.19 87 LEU A CA 1
ATOM 686 C C . LEU A 1 87 ? -0.130 5.927 -20.669 1.00 94.19 87 LEU A C 1
ATOM 688 O O . LEU A 1 87 ? -0.815 4.960 -20.341 1.00 94.19 87 LEU A O 1
ATOM 692 N N . CYS A 1 88 ? 0.370 6.773 -19.767 1.00 95.12 88 CYS A N 1
ATOM 693 C CA . CYS A 1 88 ? 0.231 6.606 -18.323 1.00 95.12 88 CYS A CA 1
ATOM 694 C C . CYS A 1 88 ? -1.178 6.937 -17.815 1.00 95.12 88 CYS A C 1
ATOM 696 O O . CYS A 1 88 ? -1.704 6.243 -16.946 1.00 95.12 88 CYS A O 1
ATOM 698 N N . ALA A 1 89 ? -1.825 7.956 -18.383 1.00 95.81 89 ALA A N 1
ATOM 699 C CA . ALA A 1 89 ? -3.125 8.441 -17.930 1.00 95.81 89 ALA A CA 1
ATOM 700 C C . ALA A 1 89 ? -4.230 7.364 -17.806 1.00 95.81 89 ALA A C 1
ATOM 702 O O . ALA A 1 89 ? -4.834 7.263 -16.733 1.00 95.81 89 ALA A O 1
ATOM 703 N N . PRO A 1 90 ? -4.500 6.508 -18.811 1.00 96.56 90 PRO A N 1
ATOM 704 C CA . PRO A 1 90 ? -5.499 5.447 -18.658 1.00 96.56 90 PRO A CA 1
ATOM 705 C C . PRO A 1 90 ? -5.114 4.425 -17.576 1.00 96.56 90 PRO A C 1
ATOM 707 O O . PRO A 1 90 ? -5.977 3.914 -16.865 1.00 96.56 90 PRO A O 1
ATOM 710 N N . ILE A 1 91 ? -3.818 4.165 -17.393 1.00 97.19 91 ILE A N 1
ATOM 711 C CA . ILE A 1 91 ? -3.308 3.237 -16.379 1.00 97.19 91 ILE A CA 1
ATOM 712 C C . ILE A 1 91 ? -3.482 3.810 -14.968 1.00 97.19 91 ILE A C 1
ATOM 714 O O . ILE A 1 91 ? -3.870 3.082 -14.049 1.00 97.19 91 ILE A O 1
ATOM 718 N N . VAL A 1 92 ? -3.269 5.119 -14.797 1.00 95.81 92 VAL A N 1
ATOM 719 C CA . VAL A 1 92 ? -3.613 5.846 -13.567 1.00 95.81 92 VAL A CA 1
ATOM 720 C C . VAL A 1 92 ? -5.109 5.728 -13.295 1.00 95.81 92 VAL A C 1
ATOM 722 O O . VAL A 1 92 ? -5.472 5.336 -12.191 1.00 95.81 92 VAL A O 1
ATOM 725 N N . ALA A 1 93 ? -5.972 5.986 -14.285 1.00 96.25 93 ALA A N 1
ATOM 726 C CA . ALA A 1 93 ? -7.426 5.895 -14.123 1.00 96.25 93 ALA A CA 1
ATOM 727 C C . ALA A 1 93 ? -7.878 4.514 -13.623 1.00 96.25 93 ALA A C 1
ATOM 729 O O . ALA A 1 93 ? -8.651 4.423 -12.670 1.00 96.25 93 ALA A O 1
ATOM 730 N N . ILE A 1 94 ? -7.367 3.440 -14.237 1.00 97.44 94 ILE A N 1
ATOM 731 C CA . ILE A 1 94 ? -7.690 2.057 -13.864 1.00 97.44 94 ILE A CA 1
ATOM 732 C C . ILE A 1 94 ? -7.217 1.768 -12.439 1.00 97.44 94 ILE A C 1
ATOM 734 O O . ILE A 1 94 ? -8.013 1.355 -11.598 1.00 97.44 94 ILE A O 1
ATOM 738 N N . ASN A 1 95 ? -5.942 2.022 -12.136 1.00 96.12 95 ASN A N 1
ATOM 739 C CA . ASN A 1 95 ? -5.383 1.721 -10.818 1.00 96.12 95 ASN A CA 1
ATOM 740 C C . ASN A 1 95 ? -5.991 2.591 -9.710 1.00 96.12 95 ASN A C 1
ATOM 742 O O . ASN A 1 95 ? -6.050 2.158 -8.561 1.00 96.12 95 ASN A O 1
ATOM 746 N N . PHE A 1 96 ? -6.499 3.784 -10.026 1.00 94.88 96 PHE A N 1
ATOM 747 C CA . PHE A 1 96 ? -7.143 4.657 -9.048 1.00 94.88 96 PHE A CA 1
ATOM 748 C C . PHE A 1 96 ? -8.395 4.019 -8.427 1.00 94.88 96 PHE A C 1
ATOM 750 O O . PHE A 1 96 ? -8.635 4.192 -7.233 1.00 94.88 96 PHE A O 1
ATOM 757 N N . TRP A 1 97 ? -9.133 3.185 -9.169 1.00 96.56 97 TRP A N 1
ATOM 758 C CA . TRP A 1 97 ? -10.272 2.427 -8.630 1.00 96.56 97 TRP A CA 1
ATOM 759 C C . TRP A 1 97 ? -9.889 1.461 -7.504 1.00 96.56 97 TRP A C 1
ATOM 761 O O . TRP A 1 97 ? -10.711 1.169 -6.631 1.00 96.56 97 TRP A O 1
ATOM 771 N N . TYR A 1 98 ? -8.631 1.013 -7.452 1.00 95.75 98 TYR A N 1
ATOM 772 C CA . TYR A 1 98 ? -8.138 0.190 -6.349 1.00 95.75 98 TYR A CA 1
ATOM 773 C C . TYR A 1 98 ? -8.197 0.929 -5.005 1.00 95.75 98 TYR A C 1
ATOM 775 O O . TYR A 1 98 ? -8.333 0.287 -3.967 1.00 95.75 98 TYR A O 1
ATOM 783 N N . LEU A 1 99 ? -8.166 2.267 -5.002 1.00 93.00 99 LEU A N 1
ATOM 784 C CA . LEU A 1 99 ? -8.297 3.080 -3.792 1.00 93.00 99 LEU A CA 1
ATOM 785 C C . LEU A 1 99 ? -9.632 2.798 -3.075 1.00 93.00 99 LEU A C 1
ATOM 787 O O . LEU A 1 99 ? -9.661 2.572 -1.864 1.00 93.00 99 LEU A O 1
ATOM 791 N N . LEU A 1 100 ? -10.735 2.724 -3.825 1.00 95.38 100 LEU A N 1
ATOM 792 C CA . LEU A 1 100 ? -12.040 2.360 -3.274 1.00 95.38 100 LEU A CA 1
ATOM 793 C C . LEU A 1 100 ? -12.029 0.928 -2.719 1.00 95.38 100 LEU A C 1
ATOM 795 O O . LEU A 1 100 ? -12.486 0.694 -1.600 1.00 95.38 100 LEU A O 1
ATOM 799 N N . LEU A 1 101 ? -11.475 -0.023 -3.476 1.00 95.69 101 LEU A N 1
ATOM 800 C CA . LEU A 1 101 ? -11.438 -1.435 -3.084 1.00 95.69 101 LEU A CA 1
ATOM 801 C C . LEU A 1 101 ? -10.614 -1.649 -1.813 1.00 95.69 101 LEU A C 1
ATOM 803 O O . LEU A 1 101 ? -11.057 -2.326 -0.886 1.00 95.69 101 LEU A O 1
ATOM 807 N N . VAL A 1 102 ? -9.441 -1.024 -1.728 1.00 92.81 102 VAL A N 1
ATOM 808 C CA . VAL A 1 102 ? -8.550 -1.173 -0.579 1.00 92.81 102 VAL A CA 1
ATOM 809 C C . VAL A 1 102 ? -9.104 -0.496 0.672 1.00 92.81 102 VAL A C 1
ATOM 811 O O . VAL A 1 102 ? -8.908 -1.006 1.780 1.00 92.81 102 VAL A O 1
ATOM 814 N N . PHE A 1 103 ? -9.851 0.604 0.516 1.00 94.25 103 PHE A N 1
ATOM 815 C CA . PHE A 1 103 ? -10.623 1.185 1.611 1.00 94.25 103 PHE A CA 1
ATOM 816 C C . PHE A 1 103 ? -11.685 0.203 2.118 1.00 94.25 103 PHE A C 1
ATOM 818 O O . PHE A 1 103 ? -11.744 -0.042 3.322 1.00 94.25 103 PHE A O 1
ATOM 825 N N . ILE A 1 104 ? -12.482 -0.397 1.224 1.00 95.38 104 ILE A N 1
ATOM 826 C CA . ILE A 1 104 ? -13.511 -1.376 1.609 1.00 95.38 104 ILE A CA 1
ATOM 827 C C . ILE A 1 104 ? -12.862 -2.543 2.355 1.00 95.38 104 ILE A C 1
ATOM 829 O O . ILE A 1 104 ? -13.268 -2.848 3.474 1.00 95.38 104 ILE A O 1
ATOM 833 N N . THR A 1 105 ? -11.812 -3.143 1.795 1.00 94.25 105 THR A N 1
ATOM 834 C CA . THR A 1 105 ? -11.043 -4.218 2.438 1.00 94.25 105 THR A CA 1
ATOM 835 C C . THR A 1 105 ? -10.574 -3.820 3.838 1.00 94.25 105 THR A C 1
ATOM 837 O O . THR A 1 105 ? -10.776 -4.562 4.796 1.00 94.25 105 THR A O 1
ATOM 840 N N . THR A 1 106 ? -10.008 -2.622 3.989 1.00 92.38 106 THR A N 1
ATOM 841 C CA . THR A 1 106 ? -9.544 -2.105 5.284 1.00 92.38 106 THR A CA 1
ATOM 842 C C . THR A 1 106 ? -10.686 -1.924 6.279 1.00 92.38 106 THR A C 1
ATOM 844 O O . THR A 1 106 ? -10.575 -2.325 7.436 1.00 92.38 106 THR A O 1
ATOM 847 N N . PHE A 1 107 ? -11.788 -1.317 5.845 1.00 95.00 107 PHE A N 1
ATOM 848 C CA . PHE A 1 107 ? -12.963 -1.078 6.673 1.00 95.00 107 PHE A CA 1
ATOM 849 C C . PHE A 1 107 ? -13.563 -2.393 7.180 1.00 95.00 107 PHE A C 1
ATOM 851 O O . PHE A 1 107 ? -13.836 -2.540 8.374 1.00 95.00 107 PHE A O 1
ATOM 858 N N . LEU A 1 108 ? -13.701 -3.375 6.288 1.00 95.12 108 LEU A N 1
ATOM 859 C CA . LEU A 1 108 ? -14.134 -4.726 6.629 1.00 95.12 108 LEU A CA 1
ATOM 860 C C . LEU A 1 108 ? -13.151 -5.399 7.597 1.00 95.12 108 LEU A C 1
ATOM 862 O O . LEU A 1 108 ? -13.577 -5.980 8.595 1.00 95.12 108 LEU A O 1
ATOM 866 N N . GLY A 1 109 ? -11.846 -5.257 7.358 1.00 94.12 109 GLY A N 1
ATOM 867 C CA . GLY A 1 109 ? -10.795 -5.723 8.258 1.00 94.12 109 GLY A CA 1
ATOM 868 C C . GLY A 1 109 ? -10.910 -5.118 9.660 1.00 94.12 109 GLY A C 1
ATOM 869 O O . GLY A 1 109 ? -10.863 -5.852 10.643 1.00 94.12 109 GLY A O 1
ATOM 870 N N . ALA A 1 110 ? -11.151 -3.811 9.779 1.00 92.88 110 ALA A N 1
ATOM 871 C CA . ALA A 1 110 ? -11.321 -3.133 11.067 1.00 92.88 110 ALA A CA 1
ATOM 872 C C . ALA A 1 110 ? -12.571 -3.617 11.832 1.00 92.88 110 ALA A C 1
ATOM 874 O O . ALA A 1 110 ? -12.544 -3.758 13.057 1.00 92.88 110 ALA A O 1
ATOM 875 N N . LEU A 1 111 ? -13.662 -3.935 11.126 1.00 94.88 111 LEU A N 1
ATOM 876 C CA . LEU A 1 111 ? -14.844 -4.560 11.732 1.00 94.88 111 LEU A CA 1
ATOM 877 C C . LEU A 1 111 ? -14.562 -5.988 12.219 1.00 94.88 111 LEU A C 1
ATOM 879 O O . LEU A 1 111 ? -15.041 -6.379 13.284 1.00 94.88 111 LEU A O 1
ATOM 883 N N . LEU A 1 112 ? -13.788 -6.769 11.465 1.00 94.75 112 LEU A N 1
ATOM 884 C CA . LEU A 1 112 ? -13.379 -8.117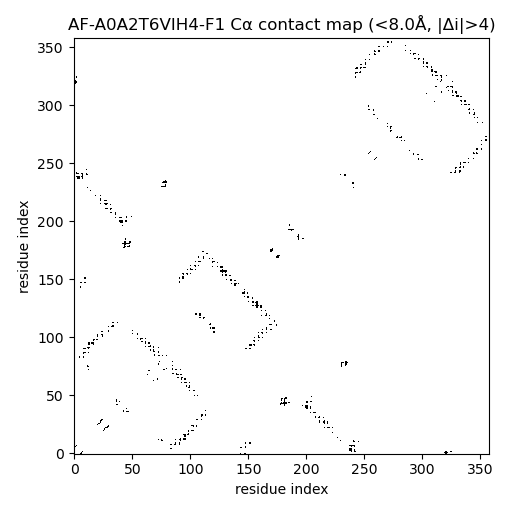 11.864 1.00 94.75 112 LEU A CA 1
ATOM 885 C C . LEU A 1 112 ? -12.419 -8.097 13.063 1.00 94.75 112 LEU A C 1
ATOM 887 O O . LEU A 1 112 ? -12.562 -8.926 13.965 1.00 94.75 112 LEU A O 1
ATOM 891 N N . GLN A 1 113 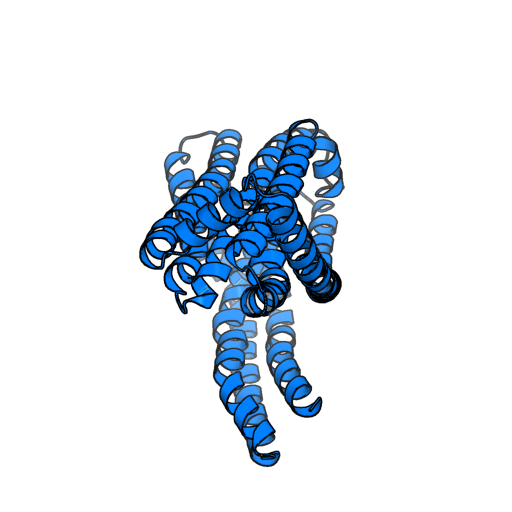? -11.519 -7.110 13.136 1.00 92.50 113 GLN A N 1
ATOM 892 C CA . GLN A 1 113 ? -10.623 -6.901 14.280 1.00 92.50 113 GLN A CA 1
ATOM 893 C C . GLN A 1 113 ? -11.399 -6.693 15.587 1.00 92.50 113 GLN A C 1
ATOM 895 O O . GLN A 1 113 ? -11.008 -7.239 16.616 1.00 92.50 113 GLN A O 1
ATOM 900 N N . TYR A 1 114 ? -12.545 -5.999 15.553 1.00 92.50 114 TYR A N 1
ATOM 901 C CA . TYR A 1 114 ? -13.436 -5.872 16.717 1.00 92.50 114 TYR A CA 1
ATOM 902 C C . TYR A 1 114 ? -13.921 -7.231 17.262 1.00 92.50 114 TYR A C 1
ATOM 904 O O . TYR A 1 114 ? -14.237 -7.355 18.443 1.00 92.50 114 TYR A O 1
ATOM 912 N N . LYS A 1 115 ? -13.988 -8.257 16.409 1.00 93.75 115 LYS A N 1
ATOM 913 C CA . LYS A 1 115 ? -14.357 -9.634 16.764 1.00 93.75 115 LYS A CA 1
ATOM 914 C C . LYS A 1 115 ? -13.148 -10.569 16.873 1.00 93.75 115 LYS A C 1
ATOM 916 O O . LYS A 1 115 ? -13.331 -11.781 16.851 1.00 93.75 115 LYS A O 1
ATOM 921 N N . HIS A 1 116 ? -11.935 -10.022 16.977 1.00 91.75 116 HIS A N 1
ATOM 922 C CA . HIS A 1 116 ? -10.678 -10.775 17.036 1.00 91.75 116 HIS A CA 1
ATOM 923 C C . HIS A 1 116 ? -10.455 -11.717 15.839 1.00 91.75 116 HIS A C 1
ATOM 925 O O . HIS A 1 116 ? -9.762 -12.726 15.946 1.00 91.75 116 HIS A O 1
ATOM 931 N 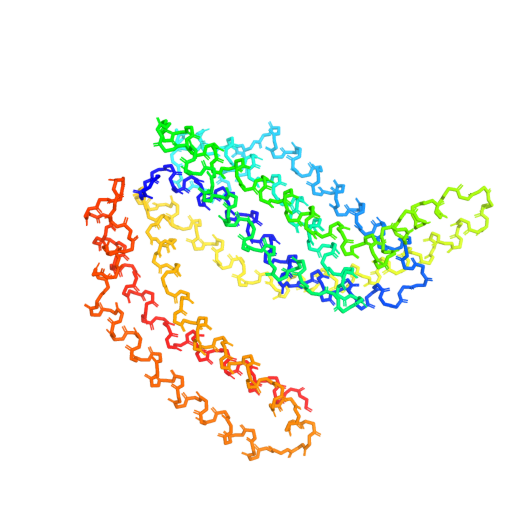N . SER A 1 117 ? -11.039 -11.397 14.680 1.00 92.62 117 SER A N 1
ATOM 932 C CA . SER A 1 117 ? -10.821 -12.139 13.442 1.00 92.62 117 SER A CA 1
ATOM 933 C C . SER A 1 117 ? -9.793 -11.408 12.582 1.00 92.62 117 SER A C 1
ATOM 935 O O . SER A 1 117 ? -10.063 -10.335 12.048 1.00 92.62 117 SER A O 1
ATOM 937 N N . PHE A 1 118 ? -8.596 -11.988 12.466 1.00 90.31 118 PHE A N 1
ATOM 938 C CA . PHE A 1 118 ? -7.458 -11.372 11.767 1.00 90.31 118 PHE A CA 1
ATOM 939 C C . PHE A 1 118 ? -7.074 -12.087 10.467 1.00 90.31 118 PHE A C 1
ATOM 941 O O . PHE A 1 118 ? -6.320 -11.536 9.670 1.00 90.31 118 PHE A O 1
ATOM 948 N N . PHE A 1 119 ? -7.611 -13.291 10.233 1.00 92.12 119 PHE A N 1
ATOM 949 C CA . PHE A 1 119 ? -7.239 -14.156 9.110 1.00 92.12 119 PHE A CA 1
ATOM 950 C C . PHE A 1 119 ? -7.374 -13.453 7.751 1.00 92.12 119 PHE A C 1
ATOM 952 O O . PHE A 1 119 ? -6.399 -13.348 7.013 1.00 92.12 119 PHE A O 1
ATOM 959 N N . ALA A 1 120 ? -8.557 -12.912 7.438 1.00 92.88 120 ALA A N 1
ATOM 960 C CA . ALA A 1 120 ? -8.797 -12.265 6.145 1.00 92.88 120 ALA A CA 1
ATOM 961 C C . ALA A 1 120 ? -7.868 -11.057 5.918 1.00 92.88 120 ALA A C 1
ATOM 963 O O . ALA A 1 120 ? -7.306 -10.895 4.834 1.00 92.88 120 ALA A O 1
ATOM 964 N N . SER A 1 121 ? -7.643 -10.258 6.963 1.00 89.94 121 SER A N 1
ATOM 965 C CA . SER A 1 121 ? -6.748 -9.100 6.919 1.00 89.94 121 SER A CA 1
ATOM 966 C C . SER A 1 121 ? -5.288 -9.507 6.683 1.00 89.94 121 SER A C 1
ATOM 968 O O . SER A 1 121 ? -4.594 -8.847 5.914 1.00 89.94 121 SER A O 1
ATOM 970 N N . ALA A 1 122 ? -4.831 -10.604 7.298 1.00 88.94 122 ALA A N 1
ATOM 971 C CA . ALA A 1 122 ? -3.450 -11.080 7.198 1.00 88.94 122 ALA A CA 1
ATOM 972 C C . ALA A 1 122 ? -3.083 -11.578 5.788 1.00 88.94 122 ALA A C 1
ATOM 974 O O . ALA A 1 122 ? -1.987 -11.304 5.306 1.00 88.94 122 ALA A O 1
ATOM 975 N N . TYR A 1 123 ? -4.004 -12.260 5.099 1.00 92.00 123 TYR A N 1
ATOM 976 C CA . TYR A 1 123 ? -3.759 -12.810 3.754 1.00 92.00 123 TYR A CA 1
ATOM 977 C C . TYR A 1 123 ? -4.116 -11.856 2.606 1.00 92.00 123 TYR A C 1
ATOM 979 O O . TYR A 1 123 ? -3.826 -12.145 1.444 1.00 92.00 123 TYR A O 1
ATOM 987 N N . SER A 1 124 ? -4.705 -10.700 2.913 1.00 90.81 124 SER A N 1
ATOM 988 C CA . SER A 1 124 ? -5.160 -9.713 1.929 1.00 90.81 124 SER A CA 1
ATOM 989 C C . SER A 1 124 ? -4.051 -9.260 0.963 1.00 90.81 124 SER A C 1
ATOM 991 O O . SER A 1 124 ? -4.241 -9.234 -0.255 1.00 90.81 124 SER A O 1
ATOM 993 N N . ALA A 1 125 ? -2.858 -8.950 1.484 1.00 89.38 125 ALA A N 1
ATOM 994 C CA . ALA A 1 125 ? -1.726 -8.520 0.659 1.00 89.38 125 ALA A CA 1
ATOM 995 C C . ALA A 1 125 ? -1.201 -9.649 -0.245 1.00 89.38 125 ALA A C 1
ATOM 997 O O . ALA A 1 125 ? -0.901 -9.415 -1.416 1.00 89.38 125 ALA A O 1
ATOM 998 N N . SER A 1 126 ? -1.145 -10.878 0.273 1.00 93.31 126 SER A N 1
ATOM 999 C CA . SER A 1 126 ? -0.738 -12.055 -0.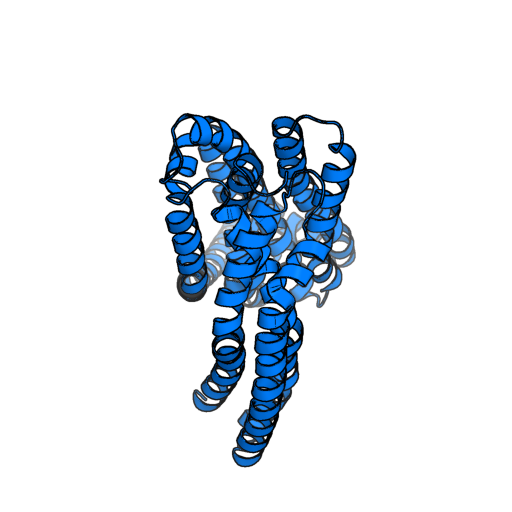500 1.00 93.31 126 SER A CA 1
ATOM 1000 C C . SER A 1 126 ? -1.688 -12.309 -1.666 1.00 93.31 126 SER A C 1
ATOM 1002 O O . SER A 1 126 ? -1.234 -12.601 -2.767 1.00 93.31 126 SER A O 1
ATOM 1004 N N . LEU A 1 127 ? -2.994 -12.133 -1.454 1.00 94.12 127 LEU A N 1
ATOM 1005 C CA . LEU A 1 127 ? -4.003 -12.338 -2.490 1.00 94.12 127 LEU A CA 1
ATOM 1006 C C . LEU A 1 127 ? -3.882 -11.326 -3.639 1.00 94.12 127 LEU A C 1
ATOM 1008 O O . LEU A 1 127 ? -3.979 -11.713 -4.799 1.00 94.12 127 LEU A O 1
ATOM 1012 N N . LEU A 1 128 ? -3.587 -10.057 -3.335 1.00 94.19 128 LEU A N 1
ATOM 1013 C CA . LEU A 1 128 ? -3.290 -9.048 -4.360 1.00 94.19 128 LEU A CA 1
ATOM 1014 C C . LEU A 1 128 ? -2.085 -9.452 -5.213 1.00 94.19 128 LEU A C 1
ATOM 1016 O O . LEU A 1 128 ? -2.169 -9.438 -6.439 1.00 94.19 128 LEU A O 1
ATOM 1020 N N . ASN A 1 129 ? -0.986 -9.845 -4.564 1.00 94.75 129 ASN A N 1
ATOM 1021 C CA . ASN A 1 129 ? 0.225 -10.268 -5.263 1.00 94.75 129 ASN A CA 1
ATOM 1022 C C . ASN A 1 129 ? -0.035 -11.510 -6.127 1.00 94.75 129 ASN A C 1
ATOM 1024 O O . ASN A 1 129 ? 0.417 -11.561 -7.266 1.00 94.75 129 ASN A O 1
ATOM 1028 N N . LEU A 1 130 ? -0.807 -12.480 -5.622 1.00 97.19 130 LEU A N 1
ATOM 1029 C CA . LEU A 1 130 ? -1.213 -13.660 -6.387 1.00 97.19 130 LEU A CA 1
ATOM 1030 C C . LEU A 1 130 ? -2.010 -13.275 -7.636 1.00 97.19 130 LEU A C 1
ATOM 1032 O O . LEU A 1 130 ? -1.686 -13.750 -8.719 1.00 97.19 130 LEU A O 1
ATOM 1036 N N . CYS A 1 131 ? -2.996 -12.381 -7.526 1.00 97.19 131 CYS A N 1
ATOM 1037 C CA . CYS A 1 131 ? -3.749 -11.901 -8.688 1.00 97.19 131 CYS A CA 1
ATOM 1038 C C . CYS A 1 131 ? -2.846 -11.194 -9.709 1.00 97.19 131 CYS A C 1
ATOM 1040 O O . CYS A 1 131 ? -2.947 -11.474 -10.902 1.00 97.19 131 CYS A O 1
ATOM 1042 N N . MET A 1 132 ? -1.929 -10.333 -9.258 1.00 95.56 132 MET A N 1
ATOM 1043 C CA . MET A 1 132 ? -0.966 -9.669 -10.144 1.00 95.56 132 MET A CA 1
ATOM 1044 C C . MET A 1 132 ? -0.069 -10.680 -10.879 1.00 95.56 132 MET A C 1
ATOM 1046 O O . MET A 1 132 ? 0.126 -10.556 -12.086 1.00 95.56 132 MET A O 1
ATOM 1050 N N . ILE A 1 133 ? 0.432 -11.707 -10.182 1.00 95.94 133 ILE A N 1
ATOM 1051 C CA . ILE A 1 133 ? 1.250 -12.777 -10.777 1.00 95.94 133 ILE A CA 1
ATOM 1052 C C . ILE A 1 133 ? 0.435 -13.574 -11.799 1.00 95.94 133 ILE A C 1
ATOM 1054 O O . ILE A 1 133 ? 0.879 -13.742 -12.931 1.00 95.94 133 ILE A O 1
ATOM 1058 N N . LEU A 1 134 ? -0.762 -14.037 -11.430 1.00 97.00 134 LEU A N 1
ATOM 1059 C CA . LEU A 1 134 ? -1.619 -14.846 -12.303 1.00 97.00 134 LEU A CA 1
ATOM 1060 C C . LEU A 1 134 ? -1.947 -14.117 -13.608 1.00 97.00 134 LEU A C 1
ATOM 1062 O O . LEU A 1 134 ? -1.855 -14.691 -14.688 1.00 97.00 134 LEU A O 1
ATOM 1066 N N . VAL A 1 135 ? -2.274 -12.830 -13.523 1.00 96.38 135 VAL A N 1
ATOM 1067 C CA . VAL A 1 135 ? -2.633 -12.033 -14.697 1.00 96.38 135 VAL A CA 1
ATOM 1068 C C . VAL A 1 135 ? -1.411 -11.716 -15.579 1.00 96.38 135 VAL A C 1
ATOM 1070 O O . VAL A 1 135 ? -1.533 -11.630 -16.804 1.00 96.38 135 VAL A O 1
ATOM 1073 N N . LEU A 1 136 ? -0.207 -11.633 -15.003 1.00 93.94 136 LEU A N 1
ATOM 1074 C CA . LEU A 1 136 ? 1.041 -11.564 -15.775 1.00 93.94 136 LEU A CA 1
ATOM 1075 C C . LEU A 1 136 ? 1.396 -12.888 -16.460 1.00 93.94 136 LEU A C 1
ATOM 1077 O O . LEU A 1 136 ? 1.900 -12.868 -17.579 1.00 93.94 136 LEU A O 1
ATOM 1081 N N . LEU A 1 137 ? 1.104 -14.031 -15.833 1.00 94.56 137 LEU A N 1
ATOM 1082 C CA . LEU A 1 137 ? 1.282 -15.339 -16.469 1.00 94.56 137 LEU A CA 1
ATOM 1083 C C . LEU A 1 137 ? 0.359 -15.491 -17.684 1.00 94.56 137 LEU A C 1
ATOM 1085 O O . LEU A 1 137 ? 0.800 -15.960 -18.729 1.00 94.56 137 LEU A O 1
ATOM 1089 N N . ILE A 1 138 ? -0.888 -15.025 -17.571 1.00 94.88 138 ILE A N 1
ATOM 1090 C CA . ILE A 1 138 ? -1.859 -15.028 -18.676 1.00 94.88 138 ILE A CA 1
ATOM 1091 C C . ILE A 1 138 ? -1.436 -14.065 -19.799 1.00 94.88 138 ILE A C 1
ATOM 1093 O O . ILE A 1 138 ? -1.652 -14.353 -20.973 1.00 94.88 138 ILE A O 1
ATOM 1097 N N . SER A 1 139 ? -0.812 -12.931 -19.469 1.00 94.06 139 SER A N 1
ATOM 1098 C CA . SER A 1 139 ? -0.389 -11.928 -20.460 1.00 94.06 139 SER A CA 1
ATOM 1099 C C . SER A 1 139 ? 1.018 -12.141 -21.034 1.00 94.06 139 SER A C 1
ATOM 1101 O O . SER A 1 139 ? 1.521 -11.271 -21.740 1.00 94.06 139 SER A O 1
ATOM 1103 N N . LYS A 1 140 ? 1.653 -13.297 -20.790 1.00 89.19 140 LYS A N 1
ATOM 1104 C CA . LYS A 1 140 ? 3.042 -13.579 -21.199 1.00 89.19 140 LYS A CA 1
ATOM 1105 C C . LYS A 1 140 ? 3.305 -13.397 -22.701 1.00 89.19 140 LYS A C 1
ATOM 1107 O O . LYS A 1 140 ? 4.374 -12.921 -23.066 1.00 89.19 140 LYS A O 1
ATOM 1112 N N . GLU A 1 141 ? 2.350 -13.773 -23.548 1.00 90.25 141 GLU A N 1
ATOM 1113 C CA . GLU A 1 141 ? 2.455 -13.696 -25.018 1.00 90.25 141 GLU A CA 1
ATOM 1114 C C . GLU A 1 141 ? 1.858 -12.403 -25.600 1.00 90.25 141 GLU A C 1
ATOM 1116 O O . GLU A 1 141 ? 1.786 -12.231 -26.814 1.00 90.25 141 GLU A O 1
ATOM 1121 N N . LYS A 1 142 ? 1.392 -11.493 -24.740 1.00 92.69 142 LYS A N 1
ATOM 1122 C CA . LYS A 1 142 ? 0.783 -10.225 -25.143 1.00 92.69 142 LYS A CA 1
ATOM 1123 C C . LYS A 1 142 ? 1.840 -9.142 -25.341 1.00 92.69 142 LYS A C 1
ATOM 1125 O O . LYS A 1 142 ? 2.965 -9.235 -24.844 1.00 92.69 142 LYS A O 1
ATOM 1130 N N . THR A 1 143 ? 1.464 -8.077 -26.044 1.00 93.44 143 THR A N 1
ATOM 1131 C CA . THR A 1 143 ? 2.320 -6.889 -26.182 1.00 93.44 143 THR A CA 1
ATOM 1132 C C . THR A 1 143 ? 2.598 -6.256 -24.813 1.00 93.44 143 THR A C 1
ATOM 1134 O O . THR A 1 143 ? 1.849 -6.449 -23.854 1.00 93.44 143 THR A O 1
ATOM 1137 N N . HIS A 1 144 ? 3.665 -5.462 -24.685 1.00 91.38 144 HIS A N 1
ATOM 1138 C CA . HIS A 1 144 ? 3.990 -4.807 -23.408 1.00 91.38 144 HIS A CA 1
ATOM 1139 C C . HIS A 1 144 ? 2.887 -3.870 -22.912 1.00 91.38 144 HIS A C 1
ATOM 1141 O O . HIS A 1 144 ? 2.623 -3.824 -21.710 1.00 91.38 144 HIS A O 1
ATOM 1147 N N . LEU A 1 145 ? 2.217 -3.176 -23.834 1.00 93.06 145 LEU A N 1
ATOM 1148 C CA . LEU A 1 145 ? 1.082 -2.322 -23.512 1.00 93.06 145 LEU A CA 1
ATOM 1149 C C . LEU A 1 145 ? -0.102 -3.148 -22.992 1.00 93.06 145 LEU A C 1
ATOM 1151 O O . LEU A 1 145 ? -0.673 -2.817 -21.958 1.00 93.06 145 LEU A O 1
ATOM 1155 N N . GLU A 1 146 ? -0.446 -4.255 -23.650 1.00 94.56 146 GLU A N 1
ATOM 1156 C CA . GLU A 1 146 ? -1.492 -5.156 -23.158 1.00 94.56 146 GLU A CA 1
ATOM 1157 C C . GLU A 1 146 ? -1.124 -5.747 -21.794 1.00 94.56 146 GLU A C 1
ATOM 1159 O O . GLU A 1 146 ? -1.933 -5.688 -20.874 1.00 94.56 146 GLU A O 1
ATOM 1164 N N . ALA A 1 147 ? 0.102 -6.245 -21.611 1.00 95.12 147 ALA A N 1
ATOM 1165 C CA . ALA A 1 147 ? 0.567 -6.778 -20.329 1.00 95.12 147 ALA A CA 1
ATOM 1166 C C . ALA A 1 147 ? 0.469 -5.741 -19.190 1.00 95.12 147 ALA A C 1
ATOM 1168 O O . ALA A 1 147 ? 0.145 -6.093 -18.055 1.00 95.12 147 ALA A O 1
ATOM 1169 N N . LEU A 1 148 ? 0.687 -4.456 -19.490 1.00 95.94 148 LEU A N 1
ATOM 1170 C CA . LEU A 1 148 ? 0.502 -3.343 -18.556 1.00 95.94 148 LEU A CA 1
ATOM 1171 C C . LEU A 1 148 ? -0.973 -3.138 -18.160 1.00 95.94 148 LEU A C 1
ATOM 1173 O O . LEU A 1 148 ? -1.278 -2.954 -16.975 1.00 95.94 148 LEU A O 1
ATOM 1177 N N . TYR A 1 149 ? -1.900 -3.217 -19.119 1.00 96.94 149 TYR A N 1
ATOM 1178 C CA . TYR A 1 149 ? -3.338 -3.206 -18.828 1.00 96.94 149 TYR A CA 1
ATOM 1179 C C . TYR A 1 149 ? -3.751 -4.419 -17.999 1.00 96.94 149 TYR A C 1
ATOM 1181 O O . TYR A 1 149 ? -4.427 -4.260 -16.985 1.00 96.94 149 TYR A O 1
ATOM 1189 N N . TYR A 1 150 ? -3.305 -5.615 -18.387 1.00 97.06 150 TYR A N 1
ATOM 1190 C CA . TYR A 1 150 ? -3.534 -6.853 -17.645 1.00 97.06 150 TYR A CA 1
ATOM 1191 C C . TYR A 1 150 ? -3.067 -6.693 -16.198 1.00 97.06 150 TYR A C 1
ATOM 1193 O O . TYR A 1 150 ? -3.857 -6.894 -15.283 1.00 97.06 150 TYR A O 1
ATOM 1201 N N . LEU A 1 151 ? -1.839 -6.229 -15.964 1.00 96.38 151 LEU A N 1
ATOM 1202 C CA . LEU A 1 151 ? -1.329 -6.001 -14.613 1.00 96.38 151 LEU A CA 1
ATOM 1203 C C . LEU A 1 151 ? -2.204 -5.026 -13.803 1.00 96.38 151 LEU A C 1
ATOM 1205 O O . LEU A 1 151 ? -2.491 -5.287 -12.635 1.00 96.38 151 LEU A O 1
ATOM 1209 N N . SER A 1 152 ? -2.683 -3.947 -14.427 1.00 96.94 152 SER A N 1
ATOM 1210 C CA . SER A 1 152 ? -3.539 -2.940 -13.778 1.00 96.94 152 SER A CA 1
ATOM 1211 C C . SER A 1 152 ? -4.939 -3.474 -13.453 1.00 96.94 152 SER A C 1
ATOM 1213 O O . SER A 1 152 ? -5.456 -3.264 -12.357 1.00 96.94 152 SER A O 1
ATOM 1215 N N . TYR A 1 153 ? -5.542 -4.260 -14.346 1.00 97.56 153 TYR A N 1
ATOM 1216 C CA . TYR A 1 153 ? -6.769 -4.995 -14.030 1.00 97.56 153 TYR A CA 1
ATOM 1217 C C . TYR A 1 153 ? -6.527 -6.097 -12.993 1.00 97.56 153 TYR A C 1
ATOM 1219 O O . TYR A 1 153 ? -7.395 -6.352 -12.164 1.00 97.56 153 TYR A O 1
ATOM 1227 N N . GLY A 1 154 ? -5.337 -6.700 -12.965 1.00 97.31 154 GLY A N 1
ATOM 1228 C CA . GLY A 1 154 ? -4.910 -7.652 -11.941 1.00 97.31 154 GLY A CA 1
ATOM 1229 C C . GLY A 1 154 ? -4.895 -7.044 -10.539 1.00 97.31 154 GLY A C 1
ATOM 1230 O O . GLY A 1 154 ? -5.295 -7.708 -9.583 1.00 97.31 154 GLY A O 1
ATOM 1231 N N . VAL A 1 155 ? -4.532 -5.764 -10.414 1.00 96.94 155 VAL A N 1
ATOM 1232 C CA . VAL A 1 155 ? -4.658 -5.004 -9.159 1.00 96.94 155 VAL A CA 1
ATOM 1233 C C . VAL A 1 155 ? -6.125 -4.889 -8.728 1.00 96.94 155 VAL A C 1
ATOM 1235 O O . VAL A 1 155 ? -6.447 -5.143 -7.565 1.00 96.94 155 VAL A O 1
ATOM 1238 N N . LEU A 1 156 ? -7.035 -4.553 -9.650 1.00 97.62 156 LEU A N 1
ATOM 1239 C CA . LEU A 1 156 ? -8.471 -4.463 -9.350 1.00 97.62 156 LEU A CA 1
ATOM 1240 C C . LEU A 1 156 ? -9.072 -5.823 -8.988 1.00 97.62 156 LEU A C 1
ATOM 1242 O O . LEU A 1 156 ? -9.794 -5.925 -7.997 1.00 97.62 156 LEU A O 1
ATOM 1246 N N . LEU A 1 157 ? -8.726 -6.875 -9.733 1.00 97.94 157 LEU A N 1
ATOM 1247 C CA . LEU A 1 157 ? -9.113 -8.253 -9.427 1.00 97.94 157 LEU A CA 1
ATOM 1248 C C . LEU A 1 157 ? -8.614 -8.672 -8.044 1.00 97.94 157 LEU A C 1
ATOM 1250 O O . LEU A 1 157 ? -9.377 -9.249 -7.273 1.00 97.94 157 LEU A O 1
ATOM 1254 N N . GLY A 1 158 ? -7.377 -8.315 -7.692 1.00 97.06 158 GLY A N 1
ATOM 1255 C CA . GLY A 1 158 ? -6.838 -8.517 -6.352 1.00 97.06 158 GLY A CA 1
ATOM 1256 C C . GLY A 1 158 ? -7.649 -7.788 -5.284 1.00 97.06 158 GLY A C 1
ATOM 1257 O O . GLY A 1 158 ? -8.015 -8.395 -4.282 1.00 97.06 158 GLY A O 1
ATOM 1258 N N . GLY A 1 159 ? -8.010 -6.522 -5.510 1.00 95.94 159 GLY A N 1
ATOM 1259 C CA . GLY A 1 159 ? -8.882 -5.765 -4.606 1.00 95.94 159 GLY A CA 1
ATOM 1260 C C . GLY A 1 159 ? -10.261 -6.406 -4.418 1.00 95.94 159 GLY A C 1
ATOM 1261 O O . GLY A 1 159 ? -10.749 -6.513 -3.295 1.00 95.94 159 GLY A O 1
ATOM 1262 N N . VAL A 1 160 ? -10.877 -6.903 -5.492 1.00 97.81 160 VAL A N 1
ATOM 1263 C CA . VAL A 1 160 ? -12.147 -7.643 -5.413 1.00 97.81 160 VAL A CA 1
ATOM 1264 C C . VAL A 1 160 ? -11.969 -8.948 -4.636 1.00 97.81 160 VAL A C 1
ATOM 1266 O O . VAL A 1 160 ? -12.749 -9.236 -3.728 1.00 97.81 160 VAL A O 1
ATOM 1269 N N . ALA A 1 161 ? -10.917 -9.713 -4.928 1.00 97.56 161 ALA A N 1
ATOM 1270 C CA . ALA A 1 161 ? -10.612 -10.962 -4.239 1.00 97.56 161 ALA A CA 1
ATOM 1271 C C . ALA A 1 161 ? -10.382 -10.741 -2.732 1.00 97.56 161 ALA A C 1
ATOM 1273 O O . ALA A 1 161 ? -10.869 -11.519 -1.910 1.00 97.56 161 ALA A O 1
ATOM 1274 N N . GLN A 1 162 ? -9.723 -9.644 -2.348 1.00 96.19 162 GLN A N 1
ATOM 1275 C CA . GLN A 1 162 ? -9.577 -9.239 -0.949 1.00 96.19 162 GLN A CA 1
ATOM 1276 C C . GLN A 1 162 ? -10.933 -9.011 -0.273 1.00 96.19 162 GLN A C 1
ATOM 1278 O O . GLN A 1 162 ? -11.153 -9.512 0.829 1.00 96.19 162 GLN A O 1
ATOM 1283 N N . ILE A 1 163 ? -11.858 -8.296 -0.918 1.00 96.19 163 ILE A N 1
ATOM 1284 C CA . ILE A 1 163 ? -13.205 -8.062 -0.375 1.00 96.19 163 ILE A CA 1
ATOM 1285 C C . ILE A 1 163 ? -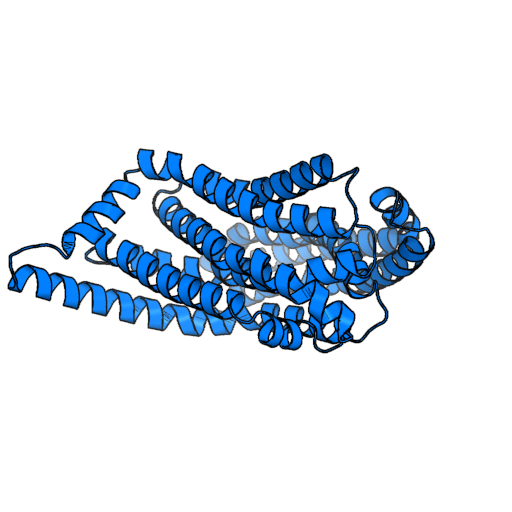13.953 -9.391 -0.206 1.00 96.19 163 ILE A C 1
ATOM 1287 O O . ILE A 1 163 ? -14.550 -9.631 0.846 1.00 96.19 163 ILE A O 1
ATOM 1291 N N . LEU A 1 164 ? -13.878 -10.279 -1.202 1.00 96.62 164 LEU A N 1
ATOM 1292 C CA . LEU A 1 164 ? -14.496 -11.607 -1.144 1.00 96.62 164 LEU A CA 1
ATOM 1293 C C . LEU A 1 164 ? -13.942 -12.446 0.015 1.00 96.62 164 LEU A C 1
ATOM 1295 O O . LEU A 1 164 ? -14.717 -13.060 0.749 1.00 96.62 164 LEU A O 1
ATOM 1299 N N . LEU A 1 165 ? -12.627 -12.404 0.251 1.00 95.94 165 LEU A N 1
ATOM 1300 C CA . LEU A 1 165 ? -11.988 -13.075 1.386 1.00 95.94 165 LEU A CA 1
ATOM 1301 C C . LEU A 1 165 ? -12.539 -12.582 2.737 1.00 95.94 165 LEU A C 1
ATOM 1303 O O . LEU A 1 165 ? -12.695 -13.368 3.673 1.00 95.94 165 LEU A O 1
ATOM 1307 N N . HIS A 1 166 ? -12.869 -11.293 2.845 1.00 95.44 166 HIS A N 1
ATOM 1308 C CA . HIS A 1 166 ? -13.454 -10.719 4.059 1.00 95.44 166 HIS A CA 1
ATOM 1309 C C . HIS A 1 166 ? -14.935 -11.077 4.229 1.00 95.44 166 HIS A C 1
ATOM 1311 O O . HIS A 1 166 ? -15.435 -11.065 5.353 1.00 95.44 166 HIS A O 1
ATOM 1317 N N . PHE A 1 167 ? -15.642 -11.434 3.154 1.00 94.31 167 PHE A N 1
ATOM 1318 C CA . PHE A 1 167 ? -17.089 -11.639 3.174 1.00 94.31 167 PHE A CA 1
ATOM 1319 C C . PHE A 1 167 ? -17.518 -12.799 4.086 1.00 94.31 167 PHE A C 1
ATOM 1321 O O . PHE A 1 167 ? -18.386 -12.623 4.942 1.00 94.31 167 PHE A O 1
ATOM 1328 N N . TYR A 1 168 ? -16.871 -13.964 3.969 1.00 94.12 168 TYR A N 1
ATOM 1329 C CA . TYR A 1 168 ? -17.204 -15.154 4.765 1.00 94.12 168 TYR A CA 1
ATOM 1330 C C . TYR A 1 168 ? -17.154 -14.924 6.293 1.00 94.12 168 TYR A C 1
ATOM 1332 O O . TYR A 1 168 ? -18.175 -15.137 6.960 1.00 94.12 168 TYR A O 1
ATOM 1340 N N . PRO A 1 169 ? -16.038 -14.453 6.893 1.00 95.31 169 PRO A N 1
ATOM 1341 C CA . PRO A 1 169 ? -15.999 -14.197 8.332 1.00 95.31 169 PRO A CA 1
ATOM 1342 C C . PRO A 1 169 ? -16.955 -13.069 8.755 1.00 95.31 169 PRO A C 1
ATOM 1344 O O . PRO A 1 169 ? -17.493 -13.115 9.861 1.00 95.31 169 PRO A O 1
ATOM 1347 N N . LEU A 1 170 ? -17.245 -12.097 7.880 1.00 95.50 170 LEU A N 1
ATOM 1348 C CA . LEU A 1 170 ? -18.220 -11.036 8.153 1.00 95.50 170 LEU A CA 1
ATOM 1349 C C . LEU A 1 170 ? -19.652 -11.560 8.306 1.00 95.50 170 LEU A C 1
ATOM 1351 O O . LEU A 1 170 ? -20.374 -11.091 9.194 1.00 95.50 170 LEU A O 1
ATOM 1355 N N . VAL A 1 171 ? -20.058 -12.519 7.464 1.00 95.56 171 VAL A N 1
ATOM 1356 C CA . VAL A 1 171 ? -21.354 -13.208 7.589 1.00 95.56 171 VAL A CA 1
ATOM 1357 C C . VAL A 1 171 ? -21.371 -14.015 8.883 1.00 95.56 171 VAL A C 1
ATOM 1359 O O . VAL A 1 171 ? -22.259 -13.821 9.715 1.00 95.56 171 VAL A O 1
ATOM 1362 N N . LYS A 1 172 ? -20.357 -14.869 9.086 1.00 95.69 172 LYS A N 1
ATOM 1363 C CA . LYS A 1 172 ? -20.267 -15.787 10.233 1.00 95.69 172 LYS A CA 1
ATOM 1364 C C . LYS A 1 172 ? -20.326 -15.060 11.580 1.00 95.69 172 LYS A C 1
ATOM 1366 O O . LYS A 1 172 ? -20.920 -15.563 12.526 1.00 95.69 172 LYS A O 1
ATOM 1371 N N . LEU A 1 173 ? -19.737 -13.867 11.669 1.00 95.75 173 LEU A N 1
ATOM 1372 C CA . LEU A 1 173 ? -19.688 -13.062 12.895 1.00 95.75 173 LEU A CA 1
ATOM 1373 C C . LEU A 1 173 ? -20.869 -12.082 13.041 1.00 95.75 173 LEU A C 1
ATOM 1375 O O . LEU A 1 173 ? -20.887 -11.275 13.974 1.00 95.75 173 LEU A O 1
ATOM 1379 N N . GLY A 1 174 ? -21.846 -12.122 12.127 1.00 94.31 174 GLY A N 1
ATOM 1380 C CA . GLY A 1 174 ? -23.050 -11.286 12.164 1.00 94.31 174 GLY A CA 1
ATOM 1381 C C . GLY A 1 174 ? -22.806 -9.796 11.890 1.00 94.31 174 GLY A C 1
ATOM 1382 O O . GLY A 1 174 ? -23.693 -8.972 12.127 1.00 94.31 174 GLY A O 1
ATOM 1383 N N . LEU A 1 175 ? -21.621 -9.430 11.392 1.00 94.88 175 LEU A N 1
ATOM 1384 C CA . LEU A 1 175 ? -21.236 -8.039 11.140 1.00 94.88 175 LEU A CA 1
ATOM 1385 C C . LEU A 1 175 ? -21.938 -7.467 9.904 1.00 94.88 175 LEU A C 1
ATOM 1387 O O . LEU A 1 175 ? -22.335 -6.304 9.919 1.00 94.88 175 LEU A O 1
ATOM 1391 N N . LEU A 1 176 ? -22.190 -8.286 8.878 1.00 92.75 176 LEU A N 1
ATOM 1392 C CA . LEU A 1 176 ? -23.013 -7.870 7.733 1.00 92.75 176 LEU A CA 1
ATOM 1393 C C . LEU A 1 176 ? -24.434 -7.507 8.169 1.00 92.75 176 LEU A C 1
ATOM 1395 O O . LEU A 1 176 ? -24.928 -6.430 7.840 1.00 92.75 176 LEU A O 1
ATOM 1399 N N . ASN A 1 177 ? -25.059 -8.345 8.999 1.00 92.75 177 ASN A N 1
ATOM 1400 C CA . ASN A 1 177 ? -26.384 -8.062 9.553 1.00 92.75 177 ASN A CA 1
ATOM 1401 C C . ASN A 1 177 ? -26.394 -6.780 10.396 1.00 92.75 177 ASN A C 1
ATOM 1403 O O . ASN A 1 177 ? -27.370 -6.029 10.365 1.00 92.75 177 ASN A O 1
ATOM 1407 N N . LEU A 1 178 ? -25.313 -6.506 11.130 1.00 93.00 178 LEU A N 1
ATOM 1408 C CA . LEU A 1 178 ? -25.143 -5.265 11.883 1.00 93.00 178 LEU A CA 1
ATOM 1409 C C . LEU A 1 178 ? -25.095 -4.036 10.958 1.00 93.00 178 LEU A C 1
ATOM 1411 O O . LEU A 1 178 ? -25.771 -3.047 11.251 1.00 93.00 178 LEU A O 1
ATOM 1415 N N . LEU A 1 179 ? -24.377 -4.106 9.831 1.00 92.94 179 LEU A N 1
ATOM 1416 C CA . LEU A 1 179 ? -24.324 -3.025 8.839 1.00 92.94 179 LEU A CA 1
ATOM 1417 C C . LEU A 1 179 ? -25.681 -2.805 8.148 1.00 92.94 179 LEU A C 1
ATOM 1419 O O . LEU A 1 179 ? -26.172 -1.673 8.088 1.00 92.94 179 LEU A O 1
ATOM 1423 N N . PHE A 1 180 ? -26.339 -3.881 7.702 1.00 90.62 180 PHE A N 1
ATOM 1424 C CA . PHE A 1 180 ? -27.667 -3.817 7.079 1.00 90.62 180 PHE A CA 1
ATOM 1425 C C . PHE A 1 180 ? -28.724 -3.233 8.025 1.00 90.62 180 PHE A C 1
ATOM 1427 O O . PHE A 1 180 ? -29.445 -2.302 7.658 1.00 90.62 180 PHE A O 1
ATOM 1434 N N . LYS A 1 181 ? -28.788 -3.706 9.279 1.00 89.44 181 LYS A N 1
ATOM 1435 C CA . LYS A 1 181 ? -29.688 -3.137 10.300 1.00 89.44 181 LYS A CA 1
ATOM 1436 C C . LYS A 1 181 ? -29.338 -1.684 10.624 1.00 89.44 181 LYS A C 1
ATOM 1438 O O . LYS A 1 181 ? -30.234 -0.891 10.912 1.00 89.44 181 LYS A O 1
ATOM 1443 N N . GLY A 1 182 ? -28.057 -1.327 10.554 1.00 88.06 182 GLY A N 1
ATOM 1444 C CA . GLY A 1 182 ? -27.572 0.041 10.694 1.00 88.06 182 GLY A CA 1
ATOM 1445 C C . GLY A 1 182 ? -28.150 0.995 9.651 1.00 88.06 182 GLY A C 1
ATOM 1446 O O . GLY A 1 182 ? -28.628 2.070 10.017 1.00 88.06 182 GLY A O 1
ATOM 1447 N N . LEU A 1 183 ? -28.164 0.571 8.383 1.00 87.12 183 LEU A N 1
ATOM 1448 C CA . LEU A 1 183 ? -28.736 1.313 7.252 1.00 87.12 183 LEU A CA 1
ATOM 1449 C C . LEU A 1 183 ? -30.258 1.428 7.364 1.00 87.12 183 LEU A C 1
ATOM 1451 O O . LEU A 1 183 ? -30.816 2.526 7.326 1.00 87.12 183 LEU A O 1
ATOM 1455 N N . LEU A 1 184 ? -30.932 0.296 7.588 1.00 85.00 184 LEU A N 1
ATOM 1456 C CA . LEU A 1 184 ? -32.385 0.243 7.792 1.00 85.00 184 LEU A CA 1
ATOM 1457 C C . LEU A 1 184 ? -32.826 1.065 9.005 1.00 85.00 184 LEU A C 1
ATOM 1459 O O . LEU A 1 184 ? -33.947 1.571 9.052 1.00 85.00 184 LEU A O 1
ATOM 1463 N N . GLY A 1 185 ? -31.929 1.253 9.971 1.00 75.44 185 GLY A N 1
ATOM 1464 C CA . GLY A 1 185 ? -32.177 2.034 11.166 1.00 75.44 185 GLY A CA 1
ATOM 1465 C C . GLY A 1 185 ? -32.538 3.501 10.920 1.00 75.44 185 GLY A C 1
ATOM 1466 O O . GLY A 1 185 ? -33.155 4.100 11.805 1.00 75.44 185 GLY A O 1
ATOM 1467 N N . PHE A 1 186 ? -32.221 4.048 9.741 1.00 71.94 186 PHE A N 1
ATOM 1468 C CA . PHE A 1 186 ? -32.592 5.400 9.312 1.00 71.94 186 PHE A CA 1
ATOM 1469 C C . PHE A 1 186 ? -33.939 5.474 8.571 1.00 71.94 186 PHE A C 1
ATOM 1471 O O . PHE A 1 186 ? -34.480 6.567 8.399 1.00 71.94 186 PHE A O 1
ATOM 1478 N N . LYS A 1 187 ? -34.514 4.327 8.180 1.00 76.88 187 LYS A N 1
ATOM 1479 C CA . LYS A 1 187 ? -35.796 4.217 7.457 1.00 76.88 187 LYS A CA 1
ATOM 1480 C C . LYS A 1 187 ? -37.015 4.122 8.395 1.00 76.88 187 LYS A C 1
ATOM 1482 O O . LYS A 1 187 ? -38.127 3.867 7.945 1.00 76.88 187 LYS A O 1
ATOM 1487 N N . THR A 1 188 ? -36.828 4.309 9.705 1.00 73.56 188 THR A N 1
ATOM 1488 C CA . THR A 1 188 ? -37.928 4.274 10.685 1.00 73.56 188 THR A CA 1
ATOM 1489 C C . THR A 1 188 ? -38.957 5.378 10.411 1.00 73.56 188 THR A C 1
ATOM 1491 O O . THR A 1 188 ? -38.587 6.531 10.198 1.00 73.56 188 THR A O 1
ATOM 1494 N N . ARG A 1 189 ? -40.251 5.027 10.453 1.00 70.12 189 ARG A N 1
ATOM 1495 C CA . ARG A 1 189 ? -41.378 5.965 10.272 1.00 70.12 189 ARG A CA 1
ATOM 1496 C C . ARG A 1 189 ? -41.568 6.923 11.454 1.00 70.12 189 ARG A C 1
ATOM 1498 O O . ARG A 1 189 ? -42.150 7.984 11.289 1.00 70.12 189 ARG A O 1
ATOM 1505 N N . ASN A 1 190 ? -41.064 6.570 12.637 1.00 80.44 190 ASN A N 1
ATOM 1506 C CA . ASN A 1 190 ? -41.146 7.422 13.824 1.00 80.44 190 ASN A CA 1
ATOM 1507 C C . ASN A 1 190 ? -40.078 8.536 13.777 1.00 80.44 190 ASN A C 1
ATOM 1509 O O . ASN A 1 190 ? -38.881 8.245 13.894 1.00 80.44 190 ASN A O 1
ATOM 1513 N N . ALA A 1 191 ? -40.525 9.788 13.624 1.00 77.38 191 ALA A N 1
ATOM 1514 C CA . ALA A 1 191 ? -39.676 10.972 13.483 1.00 77.38 191 ALA A CA 1
ATOM 1515 C C . ALA A 1 191 ? -38.761 11.201 14.700 1.00 77.38 191 ALA A C 1
ATOM 1517 O O . ALA A 1 191 ? -37.550 11.321 14.524 1.00 77.38 191 ALA A O 1
ATOM 1518 N N . ASN A 1 192 ? -39.292 11.118 15.924 1.00 79.19 192 ASN A N 1
ATOM 1519 C CA . ASN A 1 192 ? -38.522 11.336 17.158 1.00 79.19 192 ASN A CA 1
ATOM 1520 C C . ASN A 1 192 ? -37.398 10.301 17.319 1.00 79.19 192 ASN A C 1
ATOM 1522 O O . ASN A 1 192 ? -36.260 10.628 17.659 1.00 79.19 192 ASN A O 1
ATOM 1526 N N . LYS A 1 193 ? -37.684 9.028 17.010 1.00 78.75 193 LYS A N 1
ATOM 1527 C CA . LYS A 1 193 ? -36.680 7.951 17.064 1.00 78.75 193 LYS A CA 1
ATOM 1528 C C . LYS A 1 193 ? -35.614 8.110 15.976 1.00 78.75 193 LYS A C 1
ATOM 1530 O O . LYS A 1 193 ? -34.450 7.779 16.209 1.00 78.75 193 LYS A O 1
ATOM 1535 N N . LYS A 1 194 ? -35.996 8.610 14.795 1.00 81.44 194 LYS A N 1
ATOM 1536 C CA . LYS A 1 194 ? -35.074 8.916 13.692 1.00 81.44 194 LYS A CA 1
ATOM 1537 C C . LYS A 1 194 ? -34.139 10.062 14.067 1.00 81.44 194 LYS A C 1
ATOM 1539 O O . LYS A 1 194 ? -32.929 9.913 13.923 1.00 81.44 194 LYS A O 1
ATOM 1544 N N . GLU A 1 195 ? -34.687 11.159 14.578 1.00 82.56 195 GLU A N 1
ATOM 1545 C CA . GLU A 1 195 ? -33.932 12.342 14.984 1.00 82.56 195 GLU A CA 1
ATOM 1546 C C . GLU A 1 195 ? -32.954 12.026 16.120 1.00 82.56 195 GLU A C 1
ATOM 1548 O O . GLU A 1 195 ? -31.764 12.323 16.009 1.00 82.56 195 GLU A O 1
ATOM 1553 N N . TYR A 1 196 ? -33.408 11.304 17.150 1.00 84.81 196 TYR A N 1
ATOM 1554 C CA . TYR A 1 196 ? -32.542 10.831 18.230 1.00 84.81 196 TYR A CA 1
ATOM 1555 C C . TYR A 1 196 ? -31.354 10.016 17.699 1.00 84.81 196 TYR A C 1
ATOM 1557 O O . TYR A 1 196 ? -30.200 10.290 18.044 1.00 84.81 196 TYR A O 1
ATOM 1565 N N . ARG A 1 197 ? -31.608 9.033 16.818 1.00 84.25 197 ARG A N 1
ATOM 1566 C CA . ARG A 1 197 ? -30.533 8.237 16.201 1.00 84.25 197 ARG A CA 1
ATOM 1567 C C . ARG A 1 197 ? -29.578 9.108 15.395 1.00 84.25 197 ARG A C 1
ATOM 1569 O O . ARG A 1 197 ? -28.367 8.951 15.529 1.00 84.25 197 ARG A O 1
ATOM 1576 N N . LEU A 1 198 ? -30.111 10.010 14.573 1.00 85.75 198 LEU A N 1
ATOM 1577 C CA . LEU A 1 198 ? -29.320 10.878 13.708 1.00 85.75 198 LEU A CA 1
ATOM 1578 C C . LEU A 1 198 ? -28.393 11.777 14.534 1.00 85.75 198 LEU A C 1
ATOM 1580 O O . LEU A 1 198 ? -27.204 11.853 14.239 1.00 85.75 198 LEU A O 1
ATOM 1584 N N . ASN A 1 199 ? -28.904 12.391 15.602 1.00 88.31 199 ASN A N 1
ATOM 1585 C CA . ASN A 1 199 ? -28.131 13.268 16.479 1.00 88.31 199 ASN A CA 1
ATOM 1586 C C . ASN A 1 199 ? -27.015 12.507 17.209 1.00 88.31 199 ASN A C 1
ATOM 1588 O O . ASN A 1 199 ? -25.882 12.986 17.286 1.00 88.31 199 ASN A O 1
ATOM 1592 N N . ARG A 1 200 ? -27.290 11.283 17.681 1.00 89.50 200 ARG A N 1
ATOM 1593 C CA . ARG A 1 200 ? -26.276 10.432 18.326 1.00 89.50 200 ARG A CA 1
ATOM 1594 C C . ARG A 1 200 ? -25.192 9.987 17.348 1.00 89.50 200 ARG A C 1
ATOM 1596 O O . ARG A 1 200 ? -24.014 10.153 17.649 1.00 89.50 200 ARG A O 1
ATOM 1603 N N . VAL A 1 201 ? -25.570 9.502 16.165 1.00 90.62 201 VAL A N 1
ATOM 1604 C CA . VAL A 1 201 ? -24.601 9.084 15.139 1.00 90.62 201 VAL A CA 1
ATOM 1605 C C . VAL A 1 201 ? -23.790 10.278 14.630 1.00 90.62 201 VAL A C 1
ATOM 1607 O O . VAL A 1 201 ? -22.581 10.152 14.479 1.00 90.62 201 VAL A O 1
ATOM 1610 N N . LYS A 1 202 ? -24.401 11.455 14.433 1.00 91.88 202 LYS A N 1
ATOM 1611 C CA . LYS A 1 202 ? -23.683 12.693 14.072 1.00 91.88 202 LYS A CA 1
ATOM 1612 C C . LYS A 1 202 ? -22.624 13.063 15.109 1.00 91.88 202 LYS A C 1
ATOM 1614 O O . LYS A 1 202 ? -21.517 13.447 14.741 1.00 91.88 202 LYS A O 1
ATOM 1619 N N . ARG A 1 203 ? -22.941 12.932 16.400 1.00 92.56 203 ARG A N 1
ATOM 1620 C CA . ARG A 1 203 ? -21.979 13.175 17.482 1.00 92.56 203 ARG A CA 1
ATOM 1621 C C . ARG A 1 203 ? -20.826 12.170 17.447 1.00 92.56 203 ARG A C 1
ATOM 1623 O O . ARG A 1 203 ? -19.673 12.586 17.530 1.00 92.56 203 ARG A O 1
ATOM 1630 N N . ASP A 1 204 ? -21.133 10.884 17.282 1.00 93.06 204 ASP A N 1
ATOM 1631 C CA . ASP A 1 204 ? -20.128 9.818 17.187 1.00 93.06 204 ASP A CA 1
ATOM 1632 C C . ASP A 1 204 ? -19.226 10.024 15.947 1.00 93.06 204 ASP A C 1
ATOM 1634 O O . ASP A 1 204 ? -18.004 9.923 16.047 1.00 93.06 204 ASP A O 1
ATOM 1638 N N . LEU A 1 205 ? -19.798 10.426 14.803 1.00 94.25 205 LEU A N 1
ATOM 1639 C CA . LEU A 1 205 ? -19.062 10.800 13.588 1.00 94.25 205 LEU A CA 1
ATOM 1640 C C . LEU A 1 205 ? -18.152 12.008 13.795 1.00 94.25 205 LEU A C 1
ATOM 1642 O O . LEU A 1 205 ? -16.997 11.979 13.380 1.00 94.25 205 LEU A O 1
ATOM 1646 N N . LYS A 1 206 ? -18.647 13.071 14.439 1.00 93.88 206 LYS A N 1
ATOM 1647 C CA . LYS A 1 206 ? -17.834 14.256 14.744 1.00 93.88 206 LYS A CA 1
ATOM 1648 C C . LYS A 1 206 ? -16.641 13.880 15.624 1.00 93.88 206 LYS A C 1
ATOM 1650 O O . LYS A 1 206 ? -15.536 14.356 15.383 1.00 93.88 206 LYS A O 1
ATOM 1655 N N . GLY A 1 207 ? -16.860 13.007 16.610 1.00 90.62 207 GLY A N 1
ATOM 1656 C CA . GLY A 1 207 ? -15.796 12.444 17.441 1.00 90.62 207 GLY A CA 1
ATOM 1657 C C . GLY A 1 207 ? -14.770 11.664 16.618 1.00 90.62 207 GLY A C 1
ATOM 1658 O O . GLY A 1 207 ? -13.577 11.933 16.731 1.00 90.62 207 GLY A O 1
ATOM 1659 N N . PHE A 1 208 ? -15.237 10.771 15.743 1.00 93.25 208 PHE A N 1
ATOM 1660 C CA . PHE A 1 208 ? -14.382 10.012 14.832 1.00 93.25 208 PHE A CA 1
ATOM 1661 C C . PHE A 1 208 ? -13.544 10.929 13.928 1.00 93.25 208 PHE A C 1
ATOM 1663 O O . PHE A 1 208 ? -12.324 10.802 13.917 1.00 93.25 208 PHE A O 1
ATOM 1670 N N . PHE A 1 209 ? -14.147 11.895 13.226 1.00 93.88 209 PHE A N 1
ATOM 1671 C CA . PHE A 1 209 ? -13.411 12.787 12.321 1.00 93.88 209 PHE A CA 1
ATOM 1672 C C . PHE A 1 209 ? -12.422 13.700 13.056 1.00 93.88 209 PHE A C 1
ATOM 1674 O O . PHE A 1 209 ? -11.329 13.944 12.547 1.00 93.88 209 PHE A O 1
ATOM 1681 N N . LYS A 1 210 ? -12.752 14.139 14.280 1.00 91.62 210 LYS A N 1
ATOM 1682 C CA . LYS A 1 210 ? -11.830 14.901 15.139 1.00 91.62 210 LYS A CA 1
ATOM 1683 C C . LYS A 1 210 ? -10.572 14.098 15.500 1.00 91.62 210 LYS A C 1
ATOM 1685 O O . LYS A 1 210 ? -9.529 14.700 15.717 1.00 91.62 210 LYS A O 1
ATOM 1690 N N . GLN A 1 211 ? -10.663 12.769 15.567 1.00 86.94 211 GLN A N 1
ATOM 1691 C CA . GLN A 1 211 ? -9.516 11.881 15.803 1.00 86.94 211 GLN A CA 1
ATOM 1692 C C . GLN A 1 211 ? -8.812 11.489 14.495 1.00 86.94 211 GLN A C 1
ATOM 1694 O O . GLN A 1 211 ? -7.585 11.479 14.425 1.00 86.94 211 GLN A O 1
ATOM 1699 N N . PHE A 1 212 ? -9.592 11.224 13.447 1.00 90.19 212 PHE A N 1
ATOM 1700 C CA . PHE A 1 212 ? -9.105 10.744 12.162 1.00 90.19 212 PHE A CA 1
ATOM 1701 C C . PHE A 1 212 ? -8.196 11.754 11.456 1.00 90.19 212 PHE A C 1
ATOM 1703 O O . PHE A 1 212 ? -7.087 11.389 11.080 1.00 90.19 212 PHE A O 1
ATOM 1710 N N . PHE A 1 213 ? -8.608 13.018 11.302 1.00 88.94 213 PHE A N 1
ATOM 1711 C CA . PHE A 1 213 ? -7.817 13.989 10.531 1.00 88.94 213 PHE A CA 1
ATOM 1712 C C . PHE A 1 213 ? -6.427 14.274 11.131 1.00 88.94 213 PHE A C 1
ATOM 1714 O O . PHE A 1 213 ? -5.449 14.181 10.387 1.00 88.94 213 PHE A O 1
ATOM 1721 N N . PRO A 1 214 ? -6.280 14.540 12.447 1.00 84.62 214 PRO A N 1
ATOM 1722 C CA . PRO A 1 214 ? -4.956 14.696 13.048 1.00 84.62 214 PRO A CA 1
ATOM 1723 C C . PRO A 1 214 ? -4.104 13.429 12.935 1.00 84.62 214 PRO A C 1
ATOM 1725 O O . PRO A 1 214 ? -2.908 13.514 12.667 1.00 84.62 214 PRO A O 1
ATOM 1728 N N . SER A 1 215 ? -4.718 12.248 13.086 1.00 83.62 215 SER A N 1
ATOM 1729 C CA . SER A 1 215 ? -4.013 10.974 12.927 1.00 83.62 215 SER A CA 1
ATOM 1730 C C . SER A 1 215 ? -3.495 10.788 11.498 1.00 83.62 215 SER A C 1
ATOM 1732 O O . SER A 1 215 ? -2.354 10.357 11.323 1.00 83.62 215 SER A O 1
ATOM 1734 N N . VAL A 1 216 ? -4.291 11.142 10.481 1.00 85.62 216 VAL A N 1
ATOM 1735 C CA . VAL A 1 216 ? -3.868 11.105 9.073 1.00 85.62 216 VAL A CA 1
ATOM 1736 C C . VAL A 1 216 ? -2.682 12.029 8.857 1.00 85.62 216 VAL A C 1
ATOM 1738 O O . VAL A 1 216 ? -1.682 11.577 8.311 1.00 85.62 216 VAL A O 1
ATOM 1741 N N . LEU A 1 217 ? -2.738 13.276 9.330 1.00 82.44 217 LEU A N 1
ATOM 1742 C CA . LEU A 1 217 ? -1.619 14.214 9.201 1.00 82.44 217 LEU A CA 1
ATOM 1743 C C . LEU A 1 217 ? -0.340 13.668 9.852 1.00 82.44 217 LEU A C 1
ATOM 1745 O O . LEU A 1 217 ? 0.705 13.653 9.207 1.00 82.44 217 LEU A O 1
ATOM 1749 N N . GLY A 1 218 ? -0.437 13.125 11.071 1.00 78.19 218 GLY A N 1
ATOM 1750 C CA . GLY A 1 218 ? 0.709 12.541 11.776 1.00 78.19 218 GLY A CA 1
ATOM 1751 C C . GLY A 1 218 ? 1.325 11.329 11.067 1.00 78.19 218 GLY A C 1
ATOM 1752 O O . GLY A 1 218 ? 2.542 11.169 11.064 1.00 78.19 218 GLY A O 1
ATOM 1753 N N . ASN A 1 219 ? 0.510 10.491 10.418 1.00 75.81 219 ASN A N 1
ATOM 1754 C CA . ASN A 1 219 ? 0.992 9.310 9.688 1.00 75.81 219 ASN A CA 1
ATOM 1755 C C . ASN A 1 219 ? 1.362 9.602 8.221 1.00 75.81 219 ASN A C 1
ATOM 1757 O O . ASN A 1 219 ? 1.975 8.758 7.562 1.00 75.81 219 ASN A O 1
ATOM 1761 N N . SER A 1 220 ? 1.006 10.776 7.692 1.00 79.00 220 SER A N 1
ATOM 1762 C CA . SER A 1 220 ? 1.230 11.119 6.284 1.00 79.00 220 SER A CA 1
ATOM 1763 C C . SER A 1 220 ? 2.671 11.521 5.989 1.00 79.00 220 SER A C 1
ATOM 1765 O O . SER A 1 220 ? 3.098 11.350 4.855 1.00 79.00 220 SER A O 1
ATOM 1767 N N . SER A 1 221 ? 3.457 11.978 6.970 1.00 76.31 221 SER A N 1
ATOM 1768 C CA . SER A 1 221 ? 4.819 12.492 6.738 1.00 76.31 221 SER A CA 1
ATOM 1769 C C . SER A 1 221 ? 5.725 11.503 5.993 1.00 76.31 221 SER A C 1
ATOM 1771 O O . SER A 1 221 ? 6.313 11.845 4.969 1.00 76.31 221 SER A O 1
ATOM 1773 N N . ALA A 1 222 ? 5.774 10.242 6.437 1.00 71.81 222 ALA A N 1
ATOM 1774 C CA . ALA A 1 222 ? 6.574 9.203 5.777 1.00 71.81 222 ALA A CA 1
ATOM 1775 C C . ALA A 1 222 ? 6.046 8.842 4.375 1.00 71.81 222 ALA A C 1
ATOM 1777 O O . ALA A 1 222 ? 6.801 8.406 3.505 1.00 71.81 222 ALA A O 1
ATOM 1778 N N . GLN A 1 223 ? 4.741 9.010 4.152 1.00 79.25 223 GLN A N 1
ATOM 1779 C CA . GLN A 1 223 ? 4.109 8.736 2.865 1.00 79.25 223 GLN A CA 1
ATOM 1780 C C . GLN A 1 223 ? 4.359 9.867 1.867 1.00 79.25 223 GLN A C 1
ATOM 1782 O O . GLN A 1 223 ? 4.658 9.592 0.709 1.00 79.25 223 GLN A O 1
ATOM 1787 N N . ILE A 1 224 ? 4.302 11.117 2.334 1.00 77.62 224 ILE A N 1
ATOM 1788 C CA . ILE A 1 224 ? 4.629 12.316 1.559 1.00 77.62 224 ILE A CA 1
ATOM 1789 C C . ILE A 1 224 ? 6.093 12.261 1.123 1.00 77.62 224 ILE A C 1
ATOM 1791 O O . ILE A 1 224 ? 6.365 12.450 -0.057 1.00 77.62 224 ILE A O 1
ATOM 1795 N N . ALA A 1 225 ? 7.018 11.909 2.024 1.00 77.88 225 ALA A N 1
ATOM 1796 C CA . ALA A 1 225 ? 8.429 11.729 1.671 1.00 77.88 225 ALA A CA 1
ATOM 1797 C C . ALA A 1 225 ? 8.605 10.702 0.537 1.00 77.88 225 ALA A C 1
ATOM 1799 O O . ALA A 1 225 ? 9.158 11.017 -0.510 1.00 77.88 225 ALA A O 1
ATOM 1800 N N . SER A 1 226 ? 8.010 9.511 0.677 1.00 72.62 226 SER A N 1
ATOM 1801 C CA . SER A 1 226 ? 8.105 8.476 -0.364 1.00 72.62 226 SER A CA 1
ATOM 1802 C C . SER A 1 226 ? 7.430 8.860 -1.685 1.00 72.62 226 SER A C 1
ATOM 1804 O O . SER A 1 226 ? 7.759 8.303 -2.738 1.00 72.62 226 SER A O 1
ATOM 1806 N N . PHE A 1 227 ? 6.438 9.746 -1.635 1.00 74.81 227 PHE A N 1
ATOM 1807 C CA . PHE A 1 227 ? 5.788 10.286 -2.819 1.00 74.81 227 PHE A CA 1
ATOM 1808 C C . PHE A 1 227 ? 6.723 11.256 -3.549 1.00 74.81 227 PHE A C 1
ATOM 1810 O O . PHE A 1 227 ? 6.961 11.067 -4.740 1.00 74.81 227 PHE A O 1
ATOM 1817 N N . LEU A 1 228 ? 7.336 12.192 -2.816 1.00 76.81 228 LEU A N 1
ATOM 1818 C CA . LEU A 1 228 ? 8.334 13.125 -3.345 1.00 76.81 228 LEU A CA 1
ATOM 1819 C C . LEU A 1 228 ? 9.515 12.395 -3.991 1.00 76.81 228 LEU A C 1
ATOM 1821 O O . LEU A 1 228 ? 9.892 12.752 -5.104 1.00 76.81 228 LEU A O 1
ATOM 1825 N N . ASP A 1 229 ? 10.023 11.324 -3.372 1.00 75.50 229 ASP A N 1
ATOM 1826 C CA . ASP A 1 229 ? 11.100 10.502 -3.948 1.00 75.50 229 ASP A CA 1
ATOM 1827 C C . ASP A 1 229 ? 10.749 9.998 -5.357 1.00 75.50 229 ASP A C 1
ATOM 1829 O O . ASP A 1 229 ? 11.585 9.960 -6.255 1.00 75.50 229 ASP A O 1
ATOM 1833 N N . THR A 1 230 ? 9.485 9.615 -5.565 1.00 71.50 230 THR A N 1
ATOM 1834 C CA . THR A 1 230 ? 9.018 9.069 -6.850 1.00 71.50 230 THR A CA 1
ATOM 1835 C C . THR A 1 230 ? 8.807 10.175 -7.876 1.00 71.50 230 THR A C 1
ATOM 1837 O O . THR A 1 230 ? 9.139 9.997 -9.044 1.00 71.50 230 THR A O 1
ATOM 1840 N N . THR A 1 231 ? 8.305 11.333 -7.443 1.00 74.06 231 THR A N 1
ATOM 1841 C CA . THR A 1 231 ? 8.184 12.509 -8.307 1.00 74.06 231 THR A CA 1
ATOM 1842 C C . THR A 1 231 ? 9.559 12.978 -8.778 1.00 74.06 231 THR A C 1
ATOM 1844 O O . THR A 1 231 ? 9.732 13.199 -9.971 1.00 74.06 231 THR A O 1
ATOM 1847 N N . ILE A 1 232 ? 10.561 13.043 -7.893 1.00 77.62 232 ILE A N 1
ATOM 1848 C CA . ILE A 1 232 ? 11.943 13.396 -8.260 1.00 77.62 232 ILE A CA 1
ATOM 1849 C C . ILE A 1 232 ? 12.522 12.356 -9.227 1.00 77.62 232 ILE A C 1
ATOM 1851 O O . ILE A 1 232 ? 13.087 12.719 -10.255 1.00 77.62 232 ILE A O 1
ATOM 1855 N N . ALA A 1 233 ? 12.316 11.065 -8.954 1.00 76.31 233 ALA A N 1
ATOM 1856 C CA . ALA A 1 233 ? 12.764 9.997 -9.842 1.00 76.31 233 ALA A CA 1
ATOM 1857 C C . ALA A 1 233 ? 12.133 10.057 -11.244 1.00 76.31 233 ALA A C 1
ATOM 1859 O O . ALA A 1 233 ? 12.757 9.602 -12.199 1.00 76.31 233 ALA A O 1
ATOM 1860 N N . SER A 1 234 ? 10.931 10.631 -11.389 1.00 78.38 234 SER A N 1
ATOM 1861 C CA . SER A 1 234 ? 10.267 10.774 -12.694 1.00 78.38 234 SER A CA 1
ATOM 1862 C C . SER A 1 234 ? 10.964 11.752 -13.647 1.00 78.38 234 SER A C 1
ATOM 1864 O O . SER A 1 234 ? 10.703 11.695 -14.841 1.00 78.38 234 SER A O 1
ATOM 1866 N N . PHE A 1 235 ? 11.853 12.619 -13.145 1.00 78.94 235 PHE A N 1
ATOM 1867 C CA . PHE A 1 235 ? 12.671 13.522 -13.969 1.00 78.94 235 PHE A CA 1
ATOM 1868 C C . PHE A 1 235 ? 13.948 12.866 -14.512 1.00 78.94 235 PHE A C 1
ATOM 1870 O O . PHE A 1 235 ? 14.678 13.483 -15.286 1.00 78.94 235 PHE A O 1
ATOM 1877 N N . LEU A 1 236 ? 14.267 11.652 -14.062 1.00 82.25 236 LEU A N 1
ATOM 1878 C CA . LEU A 1 236 ? 15.460 10.929 -14.486 1.00 82.25 236 LEU A CA 1
ATOM 1879 C C . LEU A 1 236 ? 15.189 10.120 -15.761 1.00 82.25 236 LEU A C 1
ATOM 1881 O O . LEU A 1 236 ? 14.054 9.986 -16.214 1.00 82.25 236 LEU A O 1
ATOM 1885 N N . ALA A 1 237 ? 16.250 9.556 -16.343 1.00 78.31 237 ALA A N 1
ATOM 1886 C CA . ALA A 1 237 ? 16.145 8.733 -17.543 1.00 78.31 237 ALA A CA 1
ATOM 1887 C C . ALA A 1 237 ? 15.177 7.551 -17.350 1.00 78.31 237 ALA A C 1
ATOM 1889 O O . ALA A 1 237 ? 15.078 6.995 -16.252 1.00 78.31 237 ALA A O 1
ATOM 1890 N N . SER A 1 238 ? 14.511 7.135 -18.431 1.00 79.19 238 SER A N 1
ATOM 1891 C CA . SER A 1 238 ? 13.597 5.986 -18.419 1.00 79.19 238 SER A CA 1
ATOM 1892 C C . SER A 1 238 ? 14.231 4.749 -17.770 1.00 79.19 238 SER A C 1
ATOM 1894 O O . SER A 1 238 ? 15.410 4.454 -17.968 1.00 79.19 238 SER A O 1
ATOM 1896 N N . GLY A 1 239 ? 13.437 4.045 -16.968 1.00 80.88 239 GLY A N 1
ATOM 1897 C CA . GLY A 1 239 ? 13.846 2.919 -16.138 1.00 80.88 239 GLY A CA 1
ATOM 1898 C C . GLY A 1 239 ? 14.223 3.322 -14.712 1.00 80.88 239 GLY A C 1
ATOM 1899 O O . GLY A 1 239 ? 14.243 2.464 -13.835 1.00 80.88 239 GLY A O 1
ATOM 1900 N N . SER A 1 240 ? 14.467 4.606 -14.429 1.00 85.81 240 SER A N 1
ATOM 1901 C CA . SER A 1 240 ? 14.933 5.067 -13.110 1.00 85.81 240 SER A CA 1
ATOM 1902 C C . SER A 1 240 ? 13.936 4.780 -11.983 1.00 85.81 240 SER A C 1
ATOM 1904 O O . SER A 1 240 ? 14.336 4.336 -10.903 1.00 85.81 240 SER A O 1
ATOM 1906 N N . VAL A 1 241 ? 12.631 4.953 -12.232 1.00 84.50 241 VAL A N 1
ATOM 1907 C CA . VAL A 1 241 ? 11.581 4.593 -11.261 1.00 84.50 241 VAL A CA 1
ATOM 1908 C C . VAL A 1 241 ? 11.585 3.081 -11.014 1.00 84.50 241 VAL A C 1
ATOM 1910 O O . VAL A 1 241 ? 11.497 2.641 -9.865 1.00 84.50 241 VAL A O 1
ATOM 1913 N N . SER A 1 242 ? 11.743 2.285 -12.072 1.00 88.06 242 SER A N 1
ATOM 1914 C CA . SER A 1 242 ? 11.851 0.828 -11.994 1.00 88.06 242 SER A CA 1
ATOM 1915 C C . SER A 1 242 ? 13.088 0.369 -11.221 1.00 88.06 242 SER A C 1
ATOM 1917 O O . SER A 1 242 ? 12.945 -0.451 -10.317 1.00 88.06 242 SER A O 1
ATOM 1919 N N . TYR A 1 243 ? 14.280 0.908 -11.498 1.00 91.56 243 TYR A N 1
ATOM 1920 C CA . TYR A 1 243 ? 15.515 0.540 -10.793 1.00 91.56 243 TYR A CA 1
ATOM 1921 C C . TYR A 1 243 ? 15.407 0.817 -9.291 1.00 91.56 243 TYR A C 1
ATOM 1923 O O . TYR A 1 243 ? 15.700 -0.060 -8.476 1.00 91.56 243 TYR A O 1
ATOM 1931 N N . LEU A 1 244 ? 14.899 1.997 -8.911 1.00 89.12 244 LEU A N 1
ATOM 1932 C CA . LEU A 1 244 ? 14.634 2.340 -7.510 1.00 89.12 244 LEU A CA 1
ATOM 1933 C C . LEU A 1 244 ? 13.618 1.386 -6.881 1.00 89.12 244 LEU A C 1
ATOM 1935 O O . LEU A 1 244 ? 13.801 0.940 -5.747 1.00 89.12 244 LEU A O 1
ATOM 1939 N N . TYR A 1 245 ? 12.554 1.044 -7.611 1.00 88.31 245 TYR A N 1
ATOM 1940 C CA . TYR A 1 245 ? 11.545 0.112 -7.129 1.00 88.31 245 TYR A CA 1
ATOM 1941 C C . TYR A 1 245 ? 12.133 -1.281 -6.874 1.00 88.31 245 TYR A C 1
ATOM 1943 O O . TYR A 1 245 ? 11.972 -1.803 -5.769 1.00 88.31 245 TYR A O 1
ATOM 1951 N N . TYR A 1 246 ? 12.821 -1.877 -7.854 1.00 92.94 246 TYR A N 1
ATOM 1952 C CA . TYR A 1 246 ? 13.401 -3.218 -7.736 1.00 92.94 246 TYR A CA 1
ATOM 1953 C C . TYR A 1 246 ? 14.459 -3.280 -6.630 1.00 92.94 246 TYR A C 1
ATOM 1955 O O . TYR A 1 246 ? 14.384 -4.153 -5.765 1.00 92.94 246 TYR A O 1
ATOM 1963 N N . ALA A 1 247 ? 15.367 -2.305 -6.575 1.00 94.12 247 ALA A N 1
ATOM 1964 C CA . ALA A 1 247 ? 16.386 -2.229 -5.534 1.00 94.12 247 ALA A CA 1
ATOM 1965 C C . ALA A 1 247 ? 15.772 -2.096 -4.125 1.00 94.12 247 ALA A C 1
ATOM 1967 O O . ALA A 1 247 ? 16.151 -2.819 -3.201 1.00 94.12 247 ALA A O 1
ATOM 1968 N N . ASN A 1 248 ? 14.753 -1.244 -3.959 1.00 91.25 248 ASN A N 1
ATOM 1969 C CA . ASN A 1 248 ? 14.047 -1.087 -2.685 1.00 91.25 248 ASN A CA 1
ATOM 1970 C C . ASN A 1 248 ? 13.293 -2.368 -2.265 1.00 91.25 248 ASN A C 1
ATOM 1972 O O . ASN A 1 248 ? 13.159 -2.652 -1.074 1.00 91.25 248 ASN A O 1
ATOM 1976 N N . ARG A 1 249 ? 12.797 -3.178 -3.215 1.00 91.06 249 ARG A N 1
ATOM 1977 C CA . ARG A 1 249 ? 12.151 -4.467 -2.898 1.00 91.06 249 ARG A CA 1
ATOM 1978 C C . ARG A 1 249 ? 13.131 -5.452 -2.274 1.00 91.06 249 ARG A C 1
ATOM 1980 O O . ARG A 1 249 ? 12.776 -6.085 -1.284 1.00 91.06 249 ARG A O 1
ATOM 1987 N N . VAL A 1 250 ? 14.347 -5.541 -2.811 1.00 94.69 250 VAL A N 1
ATOM 1988 C CA . VAL A 1 250 ? 15.399 -6.399 -2.246 1.00 94.69 250 VAL A CA 1
ATOM 1989 C C . VAL A 1 250 ? 15.850 -5.860 -0.887 1.00 94.69 250 VAL A C 1
ATOM 1991 O O . VAL A 1 250 ? 15.912 -6.618 0.076 1.00 94.69 250 VAL A O 1
ATOM 1994 N N . PHE A 1 251 ? 16.052 -4.544 -0.767 1.00 94.44 251 PHE A N 1
ATOM 1995 C CA . PHE A 1 251 ? 16.397 -3.873 0.494 1.00 94.44 251 PHE A CA 1
ATOM 1996 C C . PHE A 1 251 ? 15.398 -4.147 1.634 1.00 94.44 251 PHE A C 1
ATOM 1998 O O . PHE A 1 251 ? 15.788 -4.289 2.795 1.00 94.44 251 PHE A O 1
ATOM 2005 N N . GLN A 1 252 ? 14.103 -4.249 1.325 1.00 92.44 252 GLN A N 1
ATOM 2006 C CA . GLN A 1 252 ? 13.069 -4.507 2.331 1.00 92.44 252 GLN A CA 1
ATOM 2007 C C . GLN A 1 252 ? 13.193 -5.880 2.998 1.00 92.44 252 GLN A C 1
ATOM 2009 O O . GLN A 1 252 ? 12.727 -6.024 4.126 1.00 92.44 252 GLN A O 1
ATOM 2014 N N . LEU A 1 253 ? 13.812 -6.870 2.347 1.00 93.50 253 LEU A N 1
ATOM 2015 C CA . LEU A 1 253 ? 13.933 -8.226 2.883 1.00 93.50 253 LEU A CA 1
ATOM 2016 C C . LEU A 1 253 ? 14.752 -8.271 4.188 1.00 93.50 253 LEU A C 1
ATOM 2018 O O . LEU A 1 253 ? 14.176 -8.657 5.209 1.00 93.50 253 LEU A O 1
ATOM 2022 N N . PRO A 1 254 ? 16.035 -7.853 4.229 1.00 93.69 254 PRO A N 1
ATOM 2023 C CA . PRO A 1 254 ? 16.813 -7.868 5.469 1.00 93.69 254 PRO A CA 1
ATOM 2024 C C . PRO A 1 254 ? 16.228 -6.924 6.526 1.00 93.69 254 PRO A C 1
ATOM 2026 O O . PRO A 1 254 ? 16.203 -7.252 7.713 1.00 93.69 254 PRO A O 1
ATOM 2029 N N . LEU A 1 255 ? 15.686 -5.776 6.107 1.00 93.31 255 LEU A N 1
ATOM 2030 C CA . LEU A 1 255 ? 15.034 -4.840 7.018 1.00 93.31 255 LEU A CA 1
ATOM 2031 C C . LEU A 1 255 ? 13.828 -5.480 7.725 1.00 93.31 255 LEU A C 1
ATOM 2033 O O . LEU A 1 255 ? 13.682 -5.353 8.942 1.00 93.31 255 LEU A O 1
ATOM 2037 N N . ALA A 1 256 ? 12.954 -6.155 6.975 1.00 91.06 256 ALA A N 1
ATOM 2038 C CA . ALA A 1 256 ? 11.775 -6.807 7.527 1.00 91.06 256 ALA A CA 1
ATOM 2039 C C . ALA A 1 256 ? 12.150 -8.000 8.413 1.00 91.06 256 ALA A C 1
ATOM 2041 O O . ALA A 1 256 ? 11.630 -8.120 9.524 1.00 91.06 256 ALA A O 1
ATOM 2042 N N . LEU A 1 257 ? 13.078 -8.837 7.939 1.00 94.62 257 LEU A N 1
ATOM 2043 C CA . LEU A 1 257 ? 13.497 -10.062 8.613 1.00 94.62 257 LEU A CA 1
ATOM 2044 C C . LEU A 1 257 ? 14.184 -9.796 9.955 1.00 94.62 257 LEU A C 1
ATOM 2046 O O . LEU A 1 257 ? 13.951 -10.536 10.904 1.00 94.62 257 LEU A O 1
ATOM 2050 N N . PHE A 1 258 ? 15.008 -8.749 10.046 1.00 94.62 258 PHE A N 1
ATOM 2051 C CA . PHE A 1 258 ? 15.786 -8.472 11.253 1.00 94.62 258 PHE A CA 1
ATOM 2052 C C . PHE A 1 258 ? 15.252 -7.268 12.023 1.00 94.62 258 PHE A C 1
ATOM 2054 O O . PHE A 1 258 ? 14.806 -7.418 13.158 1.00 94.62 258 PHE A O 1
ATOM 2061 N N . ALA A 1 259 ? 15.244 -6.075 11.425 1.00 92.56 259 ALA A N 1
ATOM 2062 C CA . ALA A 1 259 ? 14.901 -4.854 12.157 1.00 92.56 259 ALA A CA 1
ATOM 2063 C C . ALA A 1 259 ? 13.435 -4.831 12.612 1.00 92.56 259 ALA A C 1
ATOM 2065 O O . ALA A 1 259 ? 13.151 -4.595 13.791 1.00 92.56 259 ALA A O 1
ATOM 2066 N N . ILE A 1 260 ? 12.497 -5.095 11.697 1.00 90.00 260 ILE A N 1
ATOM 2067 C CA . ILE A 1 260 ? 11.061 -5.073 12.014 1.00 90.00 260 ILE A CA 1
ATOM 2068 C C . ILE A 1 260 ? 10.694 -6.254 12.920 1.00 90.00 260 ILE A C 1
ATOM 2070 O O . ILE A 1 260 ? 10.023 -6.051 13.933 1.00 90.00 260 ILE A O 1
ATOM 2074 N N . ALA A 1 261 ? 11.158 -7.466 12.607 1.00 91.75 261 ALA A N 1
ATOM 2075 C CA . ALA A 1 261 ? 10.868 -8.654 13.409 1.00 91.75 261 ALA A CA 1
ATOM 2076 C C . ALA A 1 261 ? 11.366 -8.521 14.859 1.00 91.75 261 ALA A C 1
ATOM 2078 O O . ALA A 1 261 ? 10.611 -8.768 15.796 1.00 91.75 261 ALA A O 1
ATOM 2079 N N . ILE A 1 262 ? 12.599 -8.049 15.069 1.00 92.69 262 ILE A N 1
ATOM 2080 C CA . ILE A 1 262 ? 13.148 -7.873 16.422 1.00 92.69 262 ILE A CA 1
ATOM 2081 C C . ILE A 1 262 ? 12.409 -6.775 17.172 1.00 92.69 262 ILE A C 1
ATOM 2083 O O . ILE A 1 262 ? 12.036 -6.970 18.325 1.00 92.69 262 ILE A O 1
ATOM 2087 N N . SER A 1 263 ? 12.144 -5.640 16.522 1.00 89.25 263 SER A N 1
ATOM 2088 C CA . SER A 1 263 ? 11.425 -4.535 17.164 1.00 89.25 263 SER A CA 1
ATOM 2089 C C . SER A 1 263 ? 10.012 -4.949 17.591 1.00 89.25 263 SER A C 1
ATOM 2091 O O . SER A 1 263 ? 9.566 -4.613 18.686 1.00 89.25 263 SER A O 1
ATOM 2093 N N . THR A 1 264 ? 9.313 -5.716 16.751 1.00 87.06 264 THR A N 1
ATOM 2094 C CA . THR A 1 264 ? 7.961 -6.213 17.055 1.00 87.06 264 THR A CA 1
ATOM 2095 C C . THR A 1 264 ? 7.964 -7.283 18.145 1.00 87.06 264 THR A C 1
ATOM 2097 O O . THR A 1 264 ? 7.120 -7.229 19.036 1.00 87.06 264 THR A O 1
ATOM 2100 N N . ALA A 1 265 ? 8.933 -8.203 18.140 1.00 90.50 265 ALA A N 1
ATOM 2101 C CA . ALA A 1 265 ? 9.085 -9.214 19.186 1.00 90.50 265 ALA A CA 1
ATOM 2102 C C . ALA A 1 265 ? 9.484 -8.608 20.544 1.00 90.50 265 ALA A C 1
ATOM 2104 O O . ALA A 1 265 ? 9.052 -9.083 21.594 1.00 90.50 265 ALA A O 1
ATOM 2105 N N . LEU A 1 266 ? 10.289 -7.542 20.535 1.00 91.12 266 LEU A N 1
ATOM 2106 C CA . LEU A 1 266 ? 10.772 -6.881 21.744 1.00 91.12 266 LEU A CA 1
ATOM 2107 C C . LEU A 1 266 ? 9.713 -5.970 22.388 1.00 91.12 266 LEU A C 1
ATOM 2109 O O . LEU A 1 266 ? 9.735 -5.772 23.605 1.00 91.12 266 LEU A O 1
ATOM 2113 N N . PHE A 1 267 ? 8.767 -5.449 21.598 1.00 87.94 267 PHE A N 1
ATOM 2114 C CA . PHE A 1 267 ? 7.777 -4.464 22.043 1.00 87.94 267 PHE A CA 1
ATOM 2115 C C . PHE A 1 267 ? 6.981 -4.884 23.296 1.00 87.94 267 PHE A C 1
ATOM 2117 O O . PHE A 1 267 ? 7.010 -4.127 24.269 1.00 87.94 267 PHE A O 1
ATOM 2124 N N . PRO A 1 268 ? 6.338 -6.072 23.369 1.00 87.50 268 PRO A N 1
ATOM 2125 C CA . PRO A 1 268 ? 5.562 -6.461 24.553 1.00 87.50 268 PRO A CA 1
ATOM 2126 C C . PRO A 1 268 ? 6.425 -6.543 25.816 1.00 87.50 268 PRO A C 1
ATOM 2128 O O . PRO A 1 268 ? 6.017 -6.141 26.904 1.00 87.50 268 PRO A O 1
ATOM 2131 N N . SER A 1 269 ? 7.650 -7.043 25.653 1.00 89.62 269 SER A N 1
ATOM 2132 C CA . SER A 1 269 ? 8.608 -7.222 26.736 1.00 89.62 269 SER A CA 1
ATOM 2133 C C . SER A 1 269 ? 9.056 -5.885 27.334 1.00 89.62 269 SER A C 1
ATOM 2135 O O . SER A 1 269 ? 9.238 -5.787 28.547 1.00 89.62 269 SER A O 1
ATOM 2137 N N . ILE A 1 270 ? 9.239 -4.866 26.493 1.00 90.00 270 ILE A N 1
ATOM 2138 C CA . ILE A 1 270 ? 9.590 -3.505 26.913 1.00 90.00 270 ILE A CA 1
ATOM 2139 C C . ILE A 1 270 ? 8.379 -2.812 27.546 1.00 90.00 270 ILE A C 1
ATOM 2141 O O . ILE A 1 270 ? 8.519 -2.259 28.631 1.00 90.00 270 ILE A O 1
ATOM 2145 N N . ALA A 1 271 ? 7.184 -2.938 26.956 1.00 86.56 271 ALA A N 1
ATOM 2146 C CA . ALA A 1 271 ? 5.936 -2.387 27.500 1.00 86.56 271 ALA A CA 1
ATOM 2147 C C . ALA A 1 271 ? 5.655 -2.848 28.944 1.00 86.56 271 ALA A C 1
ATOM 2149 O O . ALA A 1 271 ? 5.304 -2.045 29.806 1.00 86.56 271 ALA A O 1
ATOM 2150 N N . ILE A 1 272 ? 5.863 -4.136 29.237 1.00 88.56 272 ILE A N 1
ATOM 2151 C CA . ILE A 1 272 ? 5.699 -4.680 30.595 1.00 88.56 272 ILE A CA 1
ATOM 2152 C C . ILE A 1 272 ? 6.762 -4.125 31.556 1.00 88.56 272 ILE A C 1
ATOM 2154 O O . ILE A 1 272 ? 6.448 -3.801 32.699 1.00 88.56 272 ILE A O 1
ATOM 2158 N N . ALA A 1 273 ? 8.014 -4.007 31.106 1.00 89.00 273 ALA A N 1
ATOM 2159 C CA . ALA A 1 273 ? 9.103 -3.500 31.938 1.00 89.00 273 ALA A CA 1
ATOM 2160 C C . ALA A 1 273 ? 8.930 -2.009 32.283 1.00 89.00 273 ALA A C 1
ATOM 2162 O O . ALA A 1 273 ? 9.224 -1.625 33.412 1.00 89.00 273 ALA A O 1
ATOM 2163 N N . ILE A 1 274 ? 8.389 -1.204 31.356 1.00 86.62 274 ILE A N 1
ATOM 2164 C CA . ILE A 1 274 ? 8.008 0.201 31.594 1.00 86.62 274 ILE A CA 1
ATOM 2165 C C . ILE A 1 274 ? 6.952 0.273 32.693 1.00 86.62 274 ILE A C 1
ATOM 2167 O O . ILE A 1 274 ? 7.167 0.924 33.709 1.00 86.62 274 ILE A O 1
ATOM 2171 N N . LYS A 1 275 ? 5.857 -0.486 32.546 1.00 87.94 275 LYS A N 1
ATOM 2172 C CA . LYS A 1 275 ? 4.770 -0.526 33.535 1.00 87.94 275 LYS A CA 1
ATOM 2173 C C . LYS A 1 275 ? 5.254 -0.902 34.942 1.00 87.94 275 LYS A C 1
ATOM 2175 O O . LYS A 1 275 ? 4.685 -0.452 35.931 1.00 87.94 275 LYS A O 1
ATOM 2180 N N . ASN A 1 276 ? 6.291 -1.732 35.027 1.00 90.88 276 ASN A N 1
ATOM 2181 C CA . ASN A 1 276 ? 6.871 -2.193 36.286 1.00 90.88 276 ASN A CA 1
ATOM 2182 C C . ASN A 1 276 ? 8.053 -1.330 36.774 1.00 90.88 276 ASN A C 1
ATOM 2184 O O . ASN A 1 276 ? 8.711 -1.721 37.736 1.00 90.88 276 ASN A O 1
ATOM 2188 N N . ASN A 1 277 ? 8.353 -0.196 36.126 1.00 88.25 277 ASN A N 1
ATOM 2189 C CA . ASN A 1 277 ? 9.483 0.689 36.438 1.00 88.25 277 ASN A CA 1
ATOM 2190 C C . ASN A 1 277 ? 10.863 -0.008 36.439 1.00 88.25 277 ASN A C 1
ATOM 2192 O O . ASN A 1 277 ? 11.770 0.367 37.179 1.00 88.25 277 ASN A O 1
ATOM 2196 N N . GLN A 1 278 ? 11.053 -1.024 35.592 1.00 91.31 278 GLN A N 1
ATOM 2197 C CA . GLN A 1 278 ? 12.280 -1.831 35.522 1.00 91.31 278 GLN A CA 1
ATOM 2198 C C . GLN A 1 278 ? 13.289 -1.250 34.516 1.00 91.31 278 GLN A C 1
ATOM 2200 O O . GLN A 1 278 ? 13.572 -1.859 33.482 1.00 91.31 278 GLN A O 1
ATOM 2205 N N . GLN A 1 279 ? 13.838 -0.069 34.814 1.00 87.69 279 GLN A N 1
ATOM 2206 C CA . GLN A 1 279 ? 14.738 0.675 33.914 1.00 87.69 279 GLN A CA 1
ATOM 2207 C C . GLN A 1 279 ? 15.975 -0.133 33.478 1.00 87.69 279 GLN A C 1
ATOM 2209 O O . GLN A 1 279 ? 16.284 -0.192 32.286 1.00 87.69 279 GLN A O 1
ATOM 2214 N N . ASP A 1 280 ? 16.630 -0.839 34.402 1.00 91.00 280 ASP A N 1
ATOM 2215 C CA . ASP A 1 280 ? 17.814 -1.650 34.080 1.00 91.00 280 ASP A CA 1
ATOM 2216 C C . ASP A 1 280 ? 17.487 -2.784 33.104 1.00 91.00 280 ASP A C 1
ATOM 2218 O O . ASP A 1 280 ? 18.236 -3.051 32.163 1.00 91.00 280 ASP A O 1
ATOM 2222 N N . LEU A 1 281 ? 16.325 -3.423 33.273 1.00 90.44 281 LEU A N 1
ATOM 2223 C CA . LEU A 1 281 ? 15.873 -4.492 32.386 1.00 90.44 281 LEU A CA 1
ATOM 2224 C C . LEU A 1 281 ? 15.574 -3.965 30.976 1.00 90.44 281 LEU A C 1
ATOM 2226 O O . LEU A 1 281 ? 15.864 -4.648 29.991 1.00 90.44 281 LEU A O 1
ATOM 2230 N N . ILE A 1 282 ? 15.008 -2.759 30.871 1.00 89.88 282 ILE A N 1
ATOM 2231 C CA . ILE A 1 282 ? 14.764 -2.077 29.592 1.00 89.88 282 ILE A CA 1
ATOM 2232 C C . ILE A 1 282 ? 16.095 -1.833 28.878 1.00 89.88 282 ILE A C 1
ATOM 2234 O O . ILE A 1 282 ? 16.252 -2.244 27.726 1.00 89.88 282 ILE A O 1
ATOM 2238 N N . LEU A 1 283 ? 17.068 -1.226 29.566 1.00 89.88 283 LEU A N 1
ATOM 2239 C CA . LEU A 1 283 ? 18.386 -0.923 29.005 1.00 89.88 283 LEU A CA 1
ATOM 2240 C C . LEU A 1 283 ? 19.120 -2.189 28.563 1.00 89.88 283 LEU A C 1
ATOM 2242 O O . LEU A 1 283 ? 19.580 -2.258 27.425 1.00 89.88 283 LEU A O 1
ATOM 2246 N N . GLN A 1 284 ? 19.156 -3.224 29.405 1.00 93.19 284 GLN A N 1
ATOM 2247 C CA . GLN A 1 284 ? 19.796 -4.499 29.071 1.00 93.19 284 GLN A CA 1
ATOM 2248 C C . GLN A 1 284 ? 19.186 -5.145 27.821 1.00 93.19 284 GLN A C 1
ATOM 2250 O O . GLN A 1 284 ? 19.904 -5.661 26.961 1.00 93.19 284 GLN A O 1
ATOM 2255 N N . ARG A 1 285 ? 17.854 -5.127 27.698 1.00 92.12 285 ARG A N 1
ATOM 2256 C CA . ARG A 1 285 ? 17.143 -5.697 26.546 1.00 92.12 285 ARG A CA 1
ATOM 2257 C C . ARG A 1 285 ? 17.397 -4.907 25.267 1.00 92.12 285 ARG A C 1
ATOM 2259 O O . ARG A 1 285 ? 17.687 -5.511 24.234 1.00 92.12 285 ARG A O 1
ATOM 2266 N N . LEU A 1 286 ? 17.327 -3.579 25.338 1.00 91.81 286 LEU A N 1
ATOM 2267 C CA . LEU A 1 286 ? 17.606 -2.712 24.195 1.00 91.81 286 LEU A CA 1
ATOM 2268 C C . LEU A 1 286 ? 19.066 -2.812 23.754 1.00 91.81 286 LEU A C 1
ATOM 2270 O O . LEU A 1 286 ? 19.316 -2.897 22.559 1.00 91.81 286 LEU A O 1
ATOM 2274 N N . GLN A 1 287 ? 20.016 -2.881 24.687 1.00 93.31 287 GLN A N 1
ATOM 2275 C CA . GLN A 1 287 ? 21.439 -3.028 24.381 1.00 93.31 287 GLN A CA 1
ATOM 2276 C C . GLN A 1 287 ? 21.730 -4.357 23.672 1.00 93.31 287 GLN A C 1
ATOM 2278 O O . GLN A 1 287 ? 22.398 -4.368 22.640 1.00 93.31 287 GLN A O 1
ATOM 2283 N N . LYS A 1 288 ? 21.181 -5.476 24.168 1.00 94.50 288 LYS A N 1
ATOM 2284 C CA . LYS A 1 288 ? 21.311 -6.787 23.506 1.00 94.50 288 LYS A CA 1
ATOM 2285 C C . LYS A 1 288 ? 20.740 -6.765 22.088 1.00 94.50 288 LYS A C 1
ATOM 2287 O O . LYS A 1 288 ? 21.396 -7.223 21.155 1.00 94.50 288 LYS A O 1
ATOM 2292 N N . ALA A 1 289 ? 19.542 -6.205 21.923 1.00 94.19 289 ALA A N 1
ATOM 2293 C CA . ALA A 1 289 ? 18.910 -6.078 20.614 1.00 94.19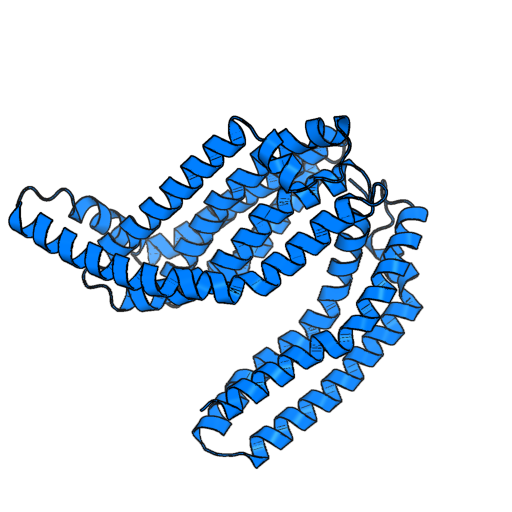 289 ALA A CA 1
ATOM 2294 C C . ALA A 1 289 ? 19.693 -5.144 19.678 1.00 94.19 289 ALA A C 1
ATOM 2296 O O . ALA A 1 289 ? 19.802 -5.433 18.490 1.00 94.19 289 ALA A O 1
ATOM 2297 N N . TRP A 1 290 ? 20.280 -4.069 20.208 1.00 95.06 290 TRP A N 1
ATOM 2298 C CA . TRP A 1 290 ? 21.119 -3.144 19.453 1.00 95.06 290 TRP A CA 1
ATOM 2299 C C . TRP A 1 290 ? 22.367 -3.839 18.908 1.00 95.06 290 TRP A C 1
ATOM 2301 O O . TRP A 1 290 ? 22.576 -3.811 17.701 1.00 95.06 290 TRP A O 1
ATOM 2311 N N . PHE A 1 291 ? 23.145 -4.533 19.748 1.00 96.31 291 PHE A N 1
ATOM 2312 C CA . PHE A 1 291 ? 24.346 -5.244 19.287 1.00 96.31 291 PHE A CA 1
ATOM 2313 C C . PHE A 1 291 ? 24.018 -6.313 18.245 1.00 96.31 291 PHE A C 1
ATOM 2315 O O . PHE A 1 291 ? 24.705 -6.413 17.228 1.00 96.31 291 PHE A O 1
ATOM 2322 N N . PHE A 1 292 ? 22.943 -7.074 18.467 1.00 95.88 292 PHE A N 1
ATOM 2323 C CA . PHE A 1 292 ? 22.484 -8.066 17.500 1.00 95.88 292 PHE A CA 1
ATOM 2324 C C . PHE A 1 292 ? 22.110 -7.415 16.161 1.00 95.88 292 PHE A C 1
ATOM 2326 O O . PHE A 1 292 ? 22.575 -7.853 15.110 1.00 95.88 292 PHE A O 1
ATOM 2333 N N . LEU A 1 293 ? 21.295 -6.353 16.189 1.00 95.44 293 LEU A N 1
ATOM 2334 C CA . LEU A 1 293 ? 20.865 -5.657 14.977 1.00 95.44 293 LEU A CA 1
ATOM 2335 C C . LEU A 1 293 ? 22.034 -5.017 14.240 1.00 95.44 293 LEU A C 1
ATOM 2337 O O . LEU A 1 293 ? 22.103 -5.140 13.025 1.00 95.44 293 LEU A O 1
ATOM 2341 N N . VAL A 1 294 ? 22.959 -4.371 14.949 1.00 97.00 294 VAL A N 1
ATOM 2342 C CA . VAL A 1 294 ? 24.156 -3.789 14.334 1.00 97.00 294 VAL A CA 1
ATOM 2343 C C . VAL A 1 294 ? 24.962 -4.868 13.624 1.00 97.00 294 VAL A C 1
ATOM 2345 O O . VAL A 1 294 ? 25.255 -4.711 12.443 1.00 97.00 294 VAL A O 1
ATOM 2348 N N . GLY A 1 295 ? 25.265 -5.979 14.303 1.00 96.88 295 GLY A N 1
ATOM 2349 C CA . GLY A 1 295 ? 26.049 -7.067 13.721 1.00 96.88 295 GLY A CA 1
ATOM 2350 C C . GLY A 1 295 ? 25.389 -7.672 12.481 1.00 96.88 295 GLY A C 1
ATOM 2351 O O . GLY A 1 295 ? 26.022 -7.780 11.433 1.00 96.88 295 GLY A O 1
ATOM 2352 N N . VAL A 1 296 ? 24.101 -8.014 12.570 1.00 96.94 296 VAL A N 1
ATOM 2353 C CA . VAL A 1 296 ? 23.388 -8.661 11.460 1.00 96.94 296 VAL A CA 1
ATOM 2354 C C . VAL A 1 296 ? 23.130 -7.700 10.301 1.00 96.94 296 VAL A C 1
ATOM 2356 O O . VAL A 1 296 ? 23.335 -8.077 9.149 1.00 96.94 296 VAL A O 1
ATOM 2359 N N . LEU A 1 297 ? 22.717 -6.457 10.566 1.00 96.50 297 LEU A N 1
ATOM 2360 C CA . LEU A 1 297 ? 22.471 -5.486 9.498 1.00 96.50 297 LEU A CA 1
ATOM 2361 C C . LEU A 1 297 ? 23.772 -5.073 8.807 1.00 96.50 297 LEU A C 1
ATOM 2363 O O . LEU A 1 297 ? 23.759 -4.932 7.590 1.00 96.50 297 LEU A O 1
ATOM 2367 N N . LEU A 1 298 ? 24.892 -4.950 9.531 1.00 97.12 298 LEU A N 1
ATOM 2368 C CA . LEU A 1 298 ? 26.202 -4.734 8.908 1.00 97.12 298 LEU A CA 1
ATOM 2369 C C . LEU A 1 298 ? 26.606 -5.914 8.026 1.00 97.12 298 LEU A C 1
ATOM 2371 O O . LEU A 1 298 ? 27.022 -5.694 6.892 1.00 97.12 298 LEU A O 1
ATOM 2375 N N . LEU A 1 299 ? 26.438 -7.151 8.503 1.00 96.75 299 LEU A N 1
ATOM 2376 C CA . LEU A 1 299 ? 26.707 -8.347 7.703 1.00 96.75 299 LEU A CA 1
ATOM 2377 C C . LEU A 1 299 ? 25.858 -8.355 6.420 1.00 96.75 299 LEU A C 1
ATOM 2379 O O . LEU A 1 299 ? 26.379 -8.600 5.335 1.00 96.75 299 LEU A O 1
ATOM 2383 N N . CYS A 1 300 ? 24.564 -8.038 6.531 1.00 96.31 300 CYS A N 1
ATOM 2384 C CA . CYS A 1 300 ? 23.663 -7.921 5.385 1.00 96.31 300 CYS A CA 1
ATOM 2385 C C . CYS A 1 300 ? 24.058 -6.782 4.438 1.00 96.31 300 CYS A C 1
ATOM 2387 O O . CYS A 1 300 ? 24.004 -6.973 3.227 1.00 96.31 300 CYS A O 1
ATOM 2389 N N . SER A 1 301 ? 24.455 -5.617 4.955 1.00 96.38 301 SER A N 1
ATOM 2390 C CA . SER A 1 301 ? 24.916 -4.496 4.133 1.00 96.38 301 SER A CA 1
ATOM 2391 C C . SER A 1 301 ? 26.191 -4.856 3.380 1.00 96.38 301 SER A C 1
ATOM 2393 O O . SER A 1 301 ? 26.237 -4.689 2.169 1.00 96.38 301 SER A O 1
ATOM 2395 N N . ILE A 1 302 ? 27.202 -5.395 4.066 1.00 97.19 302 ILE A N 1
ATOM 2396 C CA . ILE A 1 302 ? 28.482 -5.768 3.453 1.00 97.19 302 ILE A CA 1
ATOM 2397 C C . ILE A 1 302 ? 28.265 -6.876 2.422 1.00 97.19 302 ILE A C 1
ATOM 2399 O O . ILE A 1 302 ? 28.614 -6.702 1.257 1.00 97.19 302 ILE A O 1
ATOM 2403 N N . GLY A 1 303 ? 27.629 -7.983 2.818 1.00 96.38 303 GLY A N 1
ATOM 2404 C CA . GLY A 1 303 ? 27.367 -9.108 1.920 1.00 96.38 303 GLY A CA 1
ATOM 2405 C C . GLY A 1 303 ? 26.472 -8.720 0.743 1.00 96.38 303 GLY A C 1
ATOM 2406 O O . GLY A 1 303 ? 26.733 -9.118 -0.387 1.00 96.38 303 GLY A O 1
ATOM 2407 N N . GLY A 1 304 ? 25.456 -7.891 0.985 1.00 96.19 304 GLY A N 1
ATOM 2408 C CA . GLY A 1 304 ? 24.555 -7.409 -0.055 1.00 96.19 304 GLY A CA 1
ATOM 2409 C C . GLY A 1 304 ? 25.210 -6.426 -1.026 1.00 96.19 304 GLY A C 1
ATOM 2410 O O . GLY A 1 304 ? 24.868 -6.457 -2.200 1.00 96.19 304 GLY A O 1
ATOM 2411 N N . ILE A 1 305 ? 26.150 -5.584 -0.576 1.00 97.25 305 ILE A N 1
ATOM 2412 C CA . ILE A 1 305 ? 26.923 -4.688 -1.455 1.00 97.25 305 ILE A CA 1
ATOM 2413 C C . ILE A 1 305 ? 27.899 -5.514 -2.297 1.00 97.25 305 ILE A C 1
ATOM 2415 O O . ILE A 1 305 ? 27.949 -5.341 -3.515 1.00 97.25 305 ILE A O 1
ATOM 2419 N N . MET A 1 306 ? 28.628 -6.443 -1.663 1.00 97.56 306 MET A N 1
ATOM 2420 C CA . MET A 1 306 ? 29.591 -7.321 -2.337 1.00 97.56 306 MET A CA 1
ATOM 2421 C C . MET A 1 306 ? 28.937 -8.200 -3.404 1.00 97.56 306 MET A C 1
ATOM 2423 O O . MET A 1 306 ? 29.524 -8.384 -4.461 1.00 97.56 306 MET A O 1
ATOM 2427 N N . LEU A 1 307 ? 27.736 -8.715 -3.127 1.00 97.38 307 LEU A N 1
ATOM 2428 C CA . LEU A 1 307 ? 26.982 -9.599 -4.023 1.00 97.38 307 LEU A CA 1
ATOM 2429 C C . LEU A 1 307 ? 25.841 -8.871 -4.749 1.00 97.38 307 LEU A C 1
ATOM 2431 O O . LEU A 1 307 ? 24.879 -9.493 -5.201 1.00 97.38 307 LEU A O 1
ATOM 2435 N N . SER A 1 308 ? 25.875 -7.536 -4.800 1.00 97.06 308 SER A N 1
ATOM 2436 C CA . SER A 1 308 ? 24.745 -6.733 -5.285 1.00 97.06 308 SER A CA 1
ATOM 2437 C C . SER A 1 308 ? 24.382 -7.055 -6.732 1.00 97.06 308 SER A C 1
ATOM 2439 O O . SER A 1 308 ? 23.194 -7.110 -7.070 1.00 97.06 308 SER A O 1
ATOM 2441 N N . LYS A 1 309 ? 25.387 -7.291 -7.582 1.00 97.38 309 LYS A N 1
ATOM 2442 C CA . LYS A 1 309 ? 25.201 -7.659 -8.985 1.00 97.38 309 LYS A CA 1
ATOM 2443 C C . LYS A 1 309 ? 24.591 -9.050 -9.096 1.00 97.38 309 LYS A C 1
ATOM 2445 O O . LYS A 1 309 ? 23.555 -9.185 -9.730 1.00 97.38 309 LYS A O 1
ATOM 2450 N N . GLU A 1 310 ? 25.168 -10.037 -8.423 1.00 97.62 310 GLU A N 1
ATOM 2451 C CA . GLU A 1 310 ? 24.763 -11.444 -8.466 1.00 97.62 310 GLU A CA 1
ATOM 2452 C C . GLU A 1 310 ? 23.342 -11.627 -7.926 1.00 97.62 310 GLU A C 1
ATOM 2454 O O . GLU A 1 310 ? 22.539 -12.347 -8.514 1.00 97.62 310 GLU A O 1
ATOM 2459 N N . ILE A 1 311 ? 22.994 -10.932 -6.836 1.00 97.19 311 ILE A N 1
ATOM 2460 C CA . ILE A 1 311 ? 21.634 -10.929 -6.281 1.00 97.19 311 ILE A CA 1
ATOM 2461 C C . ILE A 1 311 ? 20.651 -10.338 -7.296 1.00 97.19 311 ILE A C 1
ATOM 2463 O O . ILE A 1 311 ? 19.578 -10.900 -7.519 1.00 97.19 311 ILE A O 1
ATOM 2467 N N . THR A 1 312 ? 21.000 -9.209 -7.915 1.00 96.88 312 THR A N 1
ATOM 2468 C CA . THR A 1 312 ? 20.131 -8.534 -8.890 1.00 96.88 312 THR A CA 1
ATOM 2469 C C . THR A 1 312 ? 19.949 -9.384 -10.149 1.00 96.88 312 THR A C 1
ATOM 2471 O O . THR A 1 312 ? 18.821 -9.561 -10.606 1.00 96.88 312 THR A O 1
ATOM 2474 N N . GLU A 1 313 ? 21.036 -9.956 -10.662 1.00 97.00 313 GLU A N 1
ATOM 2475 C CA . GLU A 1 313 ? 21.069 -10.844 -11.824 1.00 97.00 313 GLU A CA 1
ATOM 2476 C C . GLU A 1 313 ? 20.203 -12.082 -11.578 1.00 97.00 313 GLU A C 1
ATOM 2478 O O . GLU A 1 313 ? 19.247 -12.349 -12.310 1.00 97.00 313 GLU A O 1
ATOM 2483 N N . LEU A 1 314 ? 20.453 -12.780 -10.464 1.00 96.81 314 LEU A N 1
ATOM 2484 C CA . LEU A 1 314 ? 19.736 -13.994 -10.094 1.00 96.81 314 LEU A CA 1
ATOM 2485 C C . LEU A 1 314 ? 18.234 -13.760 -9.951 1.00 96.81 314 LEU A C 1
ATOM 2487 O O . LEU A 1 314 ? 17.453 -14.648 -10.299 1.00 96.81 314 LEU A O 1
ATOM 2491 N N . LEU A 1 315 ? 17.818 -12.609 -9.413 1.00 95.62 315 LEU A N 1
ATOM 2492 C CA . LEU A 1 315 ? 16.413 -12.297 -9.153 1.00 95.62 315 LEU A CA 1
ATOM 2493 C C . LEU A 1 315 ? 15.684 -11.769 -10.389 1.00 95.62 315 LEU A C 1
ATOM 2495 O O . LEU A 1 315 ? 14.549 -12.193 -10.644 1.00 95.62 315 LEU A O 1
ATOM 2499 N N . PHE A 1 316 ? 16.307 -10.870 -11.149 1.00 95.19 316 PHE A N 1
ATOM 2500 C CA . PHE A 1 316 ? 15.595 -10.047 -12.124 1.00 95.19 316 PHE A CA 1
ATOM 2501 C C . PHE A 1 316 ? 16.032 -10.241 -13.572 1.00 95.19 316 PHE A C 1
ATOM 2503 O O . PHE A 1 316 ? 15.178 -10.057 -14.437 1.00 95.19 316 PHE A O 1
ATOM 2510 N N . GLU A 1 317 ? 17.275 -10.639 -13.859 1.00 95.06 317 GLU A N 1
ATOM 2511 C CA . GLU A 1 317 ? 17.812 -10.679 -15.229 1.00 95.06 317 GLU A CA 1
ATOM 2512 C C . GLU A 1 317 ? 17.203 -11.806 -16.068 1.00 95.06 317 GLU A C 1
ATOM 2514 O O . GLU A 1 317 ? 17.734 -12.910 -16.179 1.00 95.06 317 GLU A O 1
ATOM 2519 N N . ARG A 1 318 ? 16.024 -11.536 -16.636 1.00 92.19 318 ARG A N 1
ATOM 2520 C CA . ARG A 1 318 ? 15.265 -12.441 -17.501 1.00 92.19 318 ARG A CA 1
ATOM 2521 C C . ARG A 1 318 ? 14.405 -11.648 -18.484 1.00 92.19 318 ARG A C 1
ATOM 2523 O O . ARG A 1 318 ? 13.697 -10.710 -18.110 1.00 92.19 318 ARG A O 1
ATOM 2530 N N . GLY A 1 319 ? 14.371 -12.098 -19.738 1.00 88.44 319 GLY A N 1
ATOM 2531 C CA . GLY A 1 319 ? 13.494 -11.545 -20.773 1.00 88.44 319 GLY A CA 1
ATOM 2532 C C . GLY A 1 319 ? 13.778 -10.068 -21.056 1.00 88.44 319 GLY A C 1
ATOM 2533 O O . GLY A 1 319 ? 14.776 -9.743 -21.678 1.00 88.44 319 GLY A O 1
ATOM 2534 N N . GLN A 1 320 ? 12.880 -9.184 -20.614 1.00 88.44 320 GLN A N 1
ATOM 2535 C CA . GLN A 1 320 ? 12.954 -7.731 -20.854 1.00 88.44 320 GLN A CA 1
ATOM 2536 C C . GLN A 1 320 ? 13.771 -6.965 -19.802 1.00 88.44 320 GLN A C 1
ATOM 2538 O O . GLN A 1 320 ? 13.790 -5.741 -19.817 1.00 88.44 320 GLN A O 1
ATOM 2543 N N . PHE A 1 321 ? 14.371 -7.664 -18.841 1.00 93.06 321 PHE A N 1
ATOM 2544 C CA . PHE A 1 321 ? 15.306 -7.077 -17.890 1.00 93.06 321 PHE A CA 1
ATOM 2545 C C . PHE A 1 321 ? 16.717 -7.453 -18.341 1.00 93.06 321 PHE A C 1
ATOM 2547 O O . PHE A 1 321 ? 17.109 -8.616 -18.252 1.00 93.06 321 PHE A O 1
ATOM 2554 N N . SER A 1 322 ? 17.420 -6.484 -18.916 1.00 94.19 322 SER A N 1
ATOM 2555 C CA . SER A 1 322 ? 18.703 -6.663 -19.588 1.00 94.19 322 SER A CA 1
ATOM 2556 C C . SER A 1 322 ? 19.888 -6.654 -18.609 1.00 94.19 322 SER A C 1
ATOM 2558 O O . SER A 1 322 ? 19.767 -6.133 -17.498 1.00 94.19 322 SER A O 1
ATOM 2560 N N . PRO A 1 323 ? 21.081 -7.108 -19.037 1.00 95.25 323 PRO A N 1
ATOM 2561 C CA . PRO A 1 323 ? 22.300 -6.995 -18.227 1.00 95.25 323 PRO A CA 1
ATOM 2562 C C . PRO A 1 323 ? 22.648 -5.549 -17.834 1.00 95.25 323 PRO A C 1
ATOM 2564 O O . PRO A 1 323 ? 23.251 -5.293 -16.789 1.00 95.25 323 PRO A O 1
ATOM 2567 N N . LYS A 1 324 ? 22.252 -4.569 -18.660 1.00 94.38 324 LYS A N 1
ATOM 2568 C CA . LYS A 1 324 ? 22.417 -3.143 -18.347 1.00 94.38 324 LYS A CA 1
ATOM 2569 C C . LYS A 1 324 ? 21.526 -2.728 -17.174 1.00 94.38 324 LYS A C 1
ATOM 2571 O O . LYS A 1 324 ? 21.981 -2.001 -16.292 1.00 94.38 324 LYS A O 1
ATOM 2576 N N . ASP A 1 325 ? 20.293 -3.226 -17.142 1.00 94.81 325 ASP A N 1
ATOM 2577 C CA . ASP A 1 325 ? 19.331 -2.961 -16.068 1.00 94.81 325 ASP A CA 1
ATOM 2578 C C . ASP A 1 325 ? 19.814 -3.570 -14.748 1.00 94.81 325 ASP A C 1
ATOM 2580 O O . ASP A 1 325 ? 19.702 -2.936 -13.695 1.00 94.81 325 ASP A O 1
ATOM 2584 N N . THR A 1 326 ? 20.427 -4.757 -14.810 1.00 96.50 326 THR A N 1
ATOM 2585 C CA . THR A 1 326 ? 21.092 -5.409 -13.674 1.00 96.50 326 THR A CA 1
ATOM 2586 C C . THR A 1 326 ? 22.196 -4.536 -13.099 1.00 96.50 326 THR A C 1
ATOM 2588 O O . THR A 1 326 ? 22.252 -4.336 -11.886 1.00 96.50 326 THR A O 1
ATOM 2591 N N . LEU A 1 327 ? 23.052 -3.972 -13.953 1.00 96.62 327 LEU A N 1
ATOM 2592 C CA . LEU A 1 327 ? 24.170 -3.140 -13.518 1.00 96.62 327 LEU A CA 1
ATOM 2593 C C . LEU A 1 327 ? 23.707 -1.842 -12.843 1.00 96.62 327 LEU A C 1
ATOM 2595 O O . LEU A 1 327 ? 24.251 -1.459 -11.812 1.00 96.62 327 LEU A O 1
ATOM 2599 N N . ILE A 1 328 ? 22.686 -1.176 -13.386 1.00 95.50 328 ILE A N 1
ATOM 2600 C CA . ILE A 1 328 ? 22.158 0.056 -12.780 1.00 95.50 328 ILE A CA 1
ATOM 2601 C C . ILE A 1 328 ? 21.413 -0.270 -11.478 1.00 95.50 328 ILE A C 1
ATOM 2603 O O . ILE A 1 328 ? 21.619 0.381 -10.453 1.00 95.50 328 ILE A O 1
ATOM 2607 N N . THR A 1 329 ? 20.577 -1.310 -11.480 1.00 95.94 329 THR A N 1
ATOM 2608 C CA . THR A 1 329 ? 19.797 -1.704 -10.297 1.00 95.94 329 THR A CA 1
ATOM 2609 C C . THR A 1 329 ? 20.696 -2.162 -9.148 1.00 95.94 329 THR A C 1
ATOM 2611 O O . THR A 1 329 ? 20.414 -1.825 -7.999 1.00 95.94 329 THR A O 1
ATOM 2614 N N . SER A 1 330 ? 21.798 -2.867 -9.424 1.00 96.75 330 SER A N 1
ATOM 2615 C CA . SER A 1 330 ? 22.743 -3.315 -8.391 1.00 96.75 330 SER A CA 1
ATOM 2616 C C . SER A 1 330 ? 23.505 -2.158 -7.738 1.00 96.75 330 SER A C 1
ATOM 2618 O O . SER A 1 330 ? 23.725 -2.170 -6.523 1.00 96.75 330 SER A O 1
ATOM 2620 N N . GLN A 1 331 ? 23.835 -1.111 -8.502 1.00 96.25 331 GLN A N 1
ATOM 2621 C CA . GLN A 1 331 ? 24.410 0.126 -7.965 1.00 96.25 331 GLN A CA 1
ATOM 2622 C C . GLN A 1 331 ? 23.421 0.830 -7.031 1.00 96.25 331 GLN A C 1
ATOM 2624 O O . GLN A 1 331 ? 23.766 1.172 -5.898 1.00 96.25 331 GLN A O 1
ATOM 2629 N N . VAL A 1 332 ? 22.168 0.986 -7.467 1.00 94.81 332 VAL A N 1
ATOM 2630 C CA . VAL A 1 332 ? 21.099 1.573 -6.644 1.00 94.81 332 VAL A CA 1
ATOM 2631 C C . VAL A 1 332 ? 20.859 0.739 -5.382 1.00 94.81 332 VAL A C 1
ATOM 2633 O O . VAL A 1 332 ? 20.709 1.288 -4.290 1.00 94.81 332 VAL A O 1
ATOM 2636 N N . PHE A 1 333 ? 20.868 -0.590 -5.498 1.00 96.19 333 PHE A N 1
ATOM 2637 C CA . PHE A 1 333 ? 20.727 -1.500 -4.363 1.00 96.19 333 PHE A CA 1
ATOM 2638 C C . PHE A 1 333 ? 21.877 -1.357 -3.361 1.00 96.19 333 PHE A C 1
ATOM 2640 O O . PHE A 1 333 ? 21.624 -1.245 -2.161 1.00 96.19 333 PHE A O 1
ATOM 2647 N N . SER A 1 334 ? 23.119 -1.259 -3.839 1.00 96.75 334 SER A N 1
ATOM 2648 C CA . SER A 1 334 ? 24.291 -1.018 -2.990 1.00 96.75 334 SER A CA 1
ATOM 2649 C C . SER A 1 334 ? 24.171 0.289 -2.203 1.00 96.75 334 SER A C 1
ATOM 2651 O O . SER A 1 334 ? 24.451 0.319 -1.005 1.00 96.75 334 SER A O 1
ATOM 2653 N N . LEU A 1 335 ? 23.681 1.358 -2.841 1.00 95.06 335 LEU A N 1
ATOM 2654 C CA . LEU A 1 335 ? 23.429 2.637 -2.171 1.00 95.06 335 LEU A CA 1
ATOM 2655 C C . LEU A 1 335 ? 22.308 2.534 -1.127 1.00 95.06 335 LEU A C 1
ATOM 2657 O O . LEU A 1 335 ? 22.457 3.059 -0.023 1.00 95.06 335 LEU A O 1
ATOM 2661 N N . TYR A 1 336 ? 21.219 1.813 -1.417 1.00 93.69 336 TYR A N 1
ATOM 2662 C CA . TYR A 1 336 ? 20.176 1.548 -0.418 1.00 93.69 336 TYR A CA 1
ATOM 2663 C C . TYR A 1 336 ? 20.723 0.802 0.805 1.00 93.69 336 TYR A C 1
ATOM 2665 O O . TYR A 1 336 ? 20.345 1.118 1.935 1.00 93.69 336 TYR A O 1
ATOM 2673 N N . LEU A 1 337 ? 21.635 -0.155 0.612 1.00 95.94 337 LEU A N 1
ATOM 2674 C CA . LEU A 1 337 ? 22.217 -0.943 1.701 1.00 95.94 337 LEU A CA 1
ATOM 2675 C C . LEU A 1 337 ? 23.086 -0.128 2.666 1.00 95.94 337 LEU A C 1
ATOM 2677 O O . LEU A 1 337 ? 23.188 -0.513 3.834 1.00 95.94 337 LEU A O 1
ATOM 2681 N N . LEU A 1 338 ? 23.636 1.016 2.246 1.00 94.44 338 LEU A N 1
ATOM 2682 C CA . LEU A 1 338 ? 24.286 1.963 3.164 1.00 94.44 338 LEU A CA 1
ATOM 2683 C C . LEU A 1 338 ? 23.287 2.522 4.191 1.00 94.44 338 LEU A C 1
ATOM 2685 O O . LEU A 1 338 ? 23.627 2.743 5.352 1.00 94.44 338 LEU A O 1
ATOM 2689 N N . GLY A 1 339 ? 22.026 2.692 3.783 1.00 92.75 339 GLY A N 1
ATOM 2690 C CA . GLY A 1 339 ? 20.934 3.134 4.647 1.00 92.75 339 GLY A CA 1
ATOM 2691 C C . GLY A 1 339 ? 20.336 2.036 5.533 1.00 92.75 339 GLY A C 1
ATOM 2692 O O . GLY A 1 339 ? 19.543 2.352 6.419 1.00 92.75 339 GLY A O 1
ATOM 2693 N N . LEU A 1 340 ? 20.697 0.760 5.343 1.00 94.31 340 LEU A N 1
ATOM 2694 C CA . LEU A 1 340 ? 20.056 -0.368 6.035 1.00 94.31 340 LEU A CA 1
ATOM 2695 C C . LEU A 1 340 ? 20.241 -0.297 7.553 1.00 94.31 340 LEU A C 1
ATOM 2697 O O . LEU A 1 340 ? 19.273 -0.442 8.300 1.00 94.31 340 LEU A O 1
ATOM 2701 N N . LEU A 1 341 ? 21.470 -0.041 8.003 1.00 94.75 341 LEU A N 1
ATOM 2702 C CA . LEU A 1 341 ? 21.805 0.051 9.420 1.00 94.75 341 LEU A CA 1
ATOM 2703 C C . LEU A 1 341 ? 21.080 1.212 10.127 1.00 94.75 341 LEU A C 1
ATOM 2705 O O . LEU A 1 341 ? 20.328 0.936 11.067 1.00 94.75 341 LEU A O 1
ATOM 2709 N N . PRO A 1 342 ? 21.241 2.489 9.715 1.00 93.50 342 PRO A N 1
ATOM 2710 C CA . PRO A 1 342 ? 20.564 3.592 10.394 1.00 93.50 342 PRO A CA 1
ATOM 2711 C C . PRO A 1 342 ? 19.041 3.441 10.327 1.00 93.50 342 PRO A C 1
ATOM 2713 O O . PRO A 1 342 ? 18.358 3.644 11.332 1.00 93.50 342 PRO A O 1
ATOM 2716 N N . PHE A 1 343 ? 18.494 2.998 9.189 1.00 90.12 343 PHE A N 1
ATOM 2717 C CA . PHE A 1 343 ? 17.054 2.797 9.052 1.00 90.12 343 PHE A CA 1
ATOM 2718 C C . PHE A 1 343 ? 16.538 1.665 9.948 1.00 90.12 343 PHE A C 1
ATOM 2720 O O . PHE A 1 343 ? 15.496 1.815 10.586 1.00 90.12 343 PHE A O 1
ATOM 2727 N N . GLY A 1 344 ? 17.280 0.566 10.085 1.00 91.75 344 GLY A N 1
ATOM 2728 C CA . GLY A 1 344 ? 16.938 -0.508 11.014 1.00 91.75 344 GLY A CA 1
ATOM 2729 C C . GLY A 1 344 ? 16.961 -0.057 12.478 1.00 91.75 344 GLY A C 1
ATOM 2730 O O . GLY A 1 344 ? 16.024 -0.342 13.226 1.00 91.75 344 GLY A O 1
ATOM 2731 N N . LEU A 1 345 ? 17.976 0.714 12.880 1.00 92.81 345 LEU A N 1
ATOM 2732 C CA . LEU A 1 345 ? 18.127 1.192 14.259 1.00 92.81 345 LEU A CA 1
ATOM 2733 C C . LEU A 1 345 ? 17.052 2.201 14.686 1.00 92.81 345 LEU A C 1
ATOM 2735 O O . LEU A 1 345 ? 16.652 2.196 15.851 1.00 92.81 345 LEU A O 1
ATOM 2739 N N . THR A 1 346 ? 16.509 3.013 13.768 1.00 90.19 346 THR A N 1
ATOM 2740 C CA . THR A 1 346 ? 15.403 3.939 14.107 1.00 90.19 346 THR A CA 1
ATOM 2741 C C . THR A 1 346 ? 14.183 3.231 14.702 1.00 90.19 346 THR A C 1
ATOM 2743 O O . THR A 1 346 ? 13.479 3.809 15.536 1.00 90.19 346 THR A O 1
ATOM 2746 N N . LYS A 1 347 ? 13.938 1.965 14.337 1.00 83.88 347 LYS A N 1
ATOM 2747 C CA . LYS A 1 347 ? 12.853 1.163 14.918 1.00 83.88 347 LYS A CA 1
ATOM 2748 C C . LYS A 1 347 ? 13.088 0.858 16.394 1.00 83.88 347 LYS A C 1
ATOM 2750 O O . LYS A 1 347 ? 12.157 0.981 17.186 1.00 83.88 347 LYS A O 1
ATOM 2755 N N . LEU A 1 348 ? 14.327 0.557 16.770 1.00 86.75 348 LEU A N 1
ATOM 2756 C CA . LEU A 1 348 ? 14.700 0.311 18.160 1.00 86.75 348 LEU A CA 1
ATOM 2757 C C . LEU A 1 348 ? 14.692 1.610 18.981 1.00 86.75 348 LEU A C 1
ATOM 2759 O O . LEU A 1 348 ? 14.185 1.622 20.099 1.00 86.75 348 LEU A O 1
ATOM 2763 N N . PHE A 1 349 ? 15.154 2.729 18.413 1.00 86.19 349 PHE A N 1
ATOM 2764 C CA . PHE A 1 349 ? 15.093 4.029 19.096 1.00 86.19 349 PHE A CA 1
ATOM 2765 C C . PHE A 1 349 ? 13.665 4.526 19.317 1.00 86.19 349 PHE A C 1
ATOM 2767 O O . PHE A 1 349 ? 13.380 5.127 20.351 1.00 86.19 349 PHE A O 1
ATOM 2774 N N . SER A 1 350 ? 12.747 4.217 18.399 1.00 82.06 350 SER A N 1
ATOM 2775 C CA . SER A 1 350 ? 11.325 4.519 18.589 1.00 82.06 350 SER A CA 1
ATOM 2776 C C . SER A 1 350 ? 10.767 3.802 19.826 1.00 82.06 350 SER A C 1
ATOM 2778 O O . SER A 1 350 ? 10.078 4.424 20.627 1.00 82.06 350 SER A O 1
ATOM 2780 N N . LEU A 1 351 ? 11.119 2.524 20.035 1.00 76.56 351 LEU A N 1
ATOM 2781 C CA . LEU A 1 351 ? 10.727 1.762 21.233 1.00 76.56 351 LEU A CA 1
ATOM 2782 C C . LEU A 1 351 ? 11.256 2.394 22.524 1.00 76.56 351 LEU A C 1
ATOM 2784 O O . LEU A 1 351 ? 10.528 2.472 23.509 1.00 76.56 351 LEU A O 1
ATOM 2788 N N . TRP A 1 352 ? 12.508 2.856 22.514 1.00 78.62 352 TRP A N 1
ATOM 2789 C CA . TRP A 1 352 ? 13.108 3.539 23.660 1.00 78.62 352 TRP A CA 1
ATOM 2790 C C . TRP A 1 352 ? 12.423 4.873 23.971 1.00 78.62 352 TRP A C 1
ATOM 2792 O O . TRP A 1 352 ? 12.192 5.186 25.135 1.00 78.62 352 TRP A O 1
ATOM 2802 N N . LEU A 1 353 ? 12.058 5.646 22.946 1.00 78.94 353 LEU A N 1
ATOM 2803 C CA . LEU A 1 353 ? 11.367 6.918 23.145 1.00 78.94 353 LEU A CA 1
ATOM 2804 C C . LEU A 1 353 ? 9.975 6.707 23.754 1.00 78.94 353 LEU A C 1
ATOM 2806 O O . LEU A 1 353 ? 9.618 7.396 24.706 1.00 78.94 353 LEU A O 1
ATOM 2810 N N . TYR A 1 354 ? 9.219 5.717 23.263 1.00 66.69 354 TYR A N 1
ATOM 2811 C CA . TYR A 1 354 ? 7.940 5.337 23.872 1.00 66.69 354 TYR A CA 1
ATOM 2812 C C . TYR A 1 354 ? 8.099 4.878 25.327 1.00 66.69 354 TYR A C 1
ATOM 2814 O O . TYR A 1 354 ? 7.205 5.116 26.126 1.00 66.69 354 TYR A O 1
ATOM 2822 N N . ALA A 1 355 ? 9.242 4.289 25.688 1.00 64.06 355 ALA A N 1
ATOM 2823 C CA . ALA A 1 355 ? 9.548 3.901 27.063 1.00 64.06 355 ALA A CA 1
ATOM 2824 C C . ALA A 1 355 ? 9.829 5.067 28.020 1.00 64.06 355 ALA A C 1
ATOM 2826 O O . ALA A 1 355 ? 9.802 4.862 29.228 1.00 64.06 355 ALA A O 1
ATOM 2827 N N . LYS A 1 356 ? 10.144 6.257 27.496 1.00 60.66 356 LYS A N 1
ATOM 2828 C CA . LYS A 1 356 ? 10.491 7.452 28.283 1.00 60.66 356 LYS A CA 1
ATOM 2829 C C . LYS A 1 356 ? 9.385 8.504 28.367 1.00 60.66 356 LYS A C 1
ATOM 2831 O O . LYS A 1 356 ? 9.536 9.456 29.124 1.00 60.66 356 LYS A O 1
ATOM 2836 N N . LEU A 1 357 ? 8.357 8.402 27.525 1.00 55.56 357 LEU A N 1
ATOM 2837 C CA . LEU A 1 357 ? 7.278 9.394 27.413 1.00 55.56 357 LEU A CA 1
ATOM 2838 C C . LEU A 1 357 ? 6.088 9.126 28.357 1.00 55.56 357 LEU A C 1
ATOM 2840 O O . LEU A 1 357 ? 5.159 9.931 28.375 1.00 55.56 357 LEU A O 1
ATOM 2844 N N . GLU A 1 358 ? 6.127 8.043 29.135 1.00 42.38 358 GLU A N 1
ATOM 2845 C CA . GLU A 1 358 ? 5.262 7.773 30.297 1.00 42.38 358 GLU A CA 1
ATOM 2846 C C . GLU A 1 358 ? 6.113 7.801 31.569 1.00 42.38 358 GLU A C 1
ATOM 2848 O O . GLU A 1 358 ? 5.582 8.258 32.607 1.00 42.38 358 GLU A O 1
#